Protein AF-A0A442BAT1-F1 (afdb_monomer_lite)

Sequence (190 aa):
MRRSAEAFDAGATEEAERLSSGIYIICHESRQQHSLLGQLGLKAEMTFTDSAARSVVPNEVYVGPPLLAMTKTEDGRIIFIAPLGKGRTRQVSFDDWYGAEVYLNIDGQSLSREKLVFYVRSQDGGAHVDSHRRDEGYHRFIKYGDHVTWSVDRTFAAGSVHQIDSGPVPWLTVRQIAWELDDSLRRIGL

Structure (mmCIF, N/CA/C/O backbone):
data_AF-A0A442BAT1-F1
#
_entry.id   AF-A0A442BAT1-F1
#
loop_
_atom_site.group_PDB
_atom_site.id
_atom_site.type_symbol
_atom_site.label_atom_id
_atom_site.label_alt_id
_atom_site.label_comp_id
_atom_site.label_asym_id
_atom_site.label_entity_id
_atom_site.label_seq_id
_atom_site.pdbx_PDB_ins_code
_atom_site.Cartn_x
_atom_site.Cartn_y
_atom_site.Cartn_z
_atom_site.occupancy
_atom_site.B_iso_or_equiv
_atom_site.auth_seq_id
_atom_site.auth_comp_id
_atom_site.auth_asym_id
_atom_site.auth_atom_id
_atom_site.pdbx_PDB_model_num
ATOM 1 N N . MET A 1 1 ? -11.951 -9.100 -0.817 1.00 90.38 1 MET A N 1
ATOM 2 C CA . MET A 1 1 ? -10.508 -8.868 -1.028 1.00 90.38 1 MET A CA 1
ATOM 3 C C . MET A 1 1 ? -9.817 -10.085 -1.632 1.00 90.38 1 MET A C 1
ATOM 5 O O . MET A 1 1 ? -9.374 -9.970 -2.759 1.00 90.38 1 MET A O 1
ATOM 9 N N . ARG A 1 2 ? -9.806 -11.254 -0.966 1.00 94.69 2 ARG A N 1
ATOM 10 C CA . ARG A 1 2 ? -9.109 -12.477 -1.436 1.00 94.69 2 ARG A CA 1
ATOM 11 C C . ARG A 1 2 ? -9.421 -12.882 -2.888 1.00 94.69 2 ARG A C 1
ATOM 13 O O . ARG A 1 2 ? -8.502 -13.012 -3.676 1.00 94.69 2 ARG A O 1
ATOM 20 N N . ARG A 1 3 ? -10.702 -12.934 -3.278 1.00 96.38 3 ARG A N 1
ATOM 21 C CA . ARG A 1 3 ? -11.100 -13.214 -4.676 1.00 96.38 3 ARG A CA 1
ATOM 22 C C . ARG A 1 3 ? -10.535 -12.217 -5.700 1.00 96.38 3 ARG A C 1
ATOM 24 O O . ARG A 1 3 ? -10.086 -12.624 -6.758 1.00 96.38 3 ARG A O 1
ATOM 31 N N . SER A 1 4 ? -10.537 -10.922 -5.381 1.00 96.50 4 SER A N 1
ATOM 32 C CA . SER A 1 4 ? -9.934 -9.895 -6.246 1.00 96.50 4 SER A CA 1
ATOM 33 C C . SER A 1 4 ? -8.413 -10.034 -6.310 1.00 96.50 4 SER A C 1
ATOM 35 O O . SER A 1 4 ? -7.826 -9.820 -7.360 1.00 96.50 4 SER A O 1
ATOM 37 N N . ALA A 1 5 ? -7.770 -10.433 -5.208 1.00 97.12 5 ALA A N 1
ATOM 38 C CA . ALA A 1 5 ? -6.337 -10.707 -5.183 1.00 97.12 5 ALA A CA 1
ATOM 39 C C . ALA A 1 5 ? -5.972 -11.909 -6.071 1.00 97.12 5 ALA A C 1
ATOM 41 O O . ALA A 1 5 ? -5.035 -11.814 -6.850 1.00 97.12 5 ALA A O 1
ATOM 42 N N . GLU A 1 6 ? -6.749 -12.993 -6.012 1.00 97.31 6 GLU A N 1
ATOM 43 C CA . GLU A 1 6 ? -6.580 -14.167 -6.881 1.00 97.31 6 GLU A CA 1
ATOM 44 C C . GLU A 1 6 ? -6.750 -13.814 -8.366 1.00 97.31 6 GLU A C 1
ATOM 46 O O . GLU A 1 6 ? -5.945 -14.229 -9.194 1.00 97.31 6 GLU A O 1
ATOM 51 N N . ALA A 1 7 ? -7.768 -13.018 -8.708 1.00 97.12 7 ALA A N 1
ATOM 52 C CA . ALA A 1 7 ? -7.990 -12.564 -10.080 1.00 97.12 7 ALA A CA 1
ATOM 53 C C . ALA A 1 7 ? -6.865 -11.636 -10.576 1.00 97.12 7 ALA A C 1
ATOM 55 O O . ALA A 1 7 ? -6.391 -11.800 -11.700 1.00 97.12 7 ALA A O 1
ATOM 56 N N . PHE A 1 8 ? -6.385 -10.724 -9.724 1.00 95.88 8 PHE A N 1
ATOM 57 C CA . PHE A 1 8 ? -5.224 -9.884 -10.022 1.00 95.88 8 PHE A CA 1
ATOM 58 C C . PHE A 1 8 ? -3.981 -10.733 -10.312 1.00 95.88 8 PHE A C 1
ATOM 60 O O . PHE A 1 8 ? -3.312 -10.527 -11.323 1.00 95.88 8 PHE A O 1
ATOM 67 N N . ASP A 1 9 ? -3.703 -11.724 -9.461 1.00 94.81 9 ASP A N 1
ATOM 68 C CA . ASP A 1 9 ? -2.560 -12.631 -9.618 1.00 94.81 9 ASP A CA 1
ATOM 69 C C . ASP A 1 9 ? -2.685 -13.507 -10.882 1.00 94.81 9 ASP A C 1
ATOM 71 O O . ASP A 1 9 ? -1.677 -13.940 -11.438 1.00 94.81 9 ASP A O 1
ATOM 75 N N . ALA A 1 10 ? -3.912 -13.729 -11.371 1.00 95.81 10 ALA A N 1
ATOM 76 C CA . ALA A 1 10 ? -4.206 -14.394 -12.641 1.00 95.81 10 ALA A CA 1
ATOM 77 C C . ALA A 1 10 ? -4.125 -13.466 -13.875 1.00 95.81 10 ALA A C 1
ATOM 79 O O . ALA A 1 10 ? -4.360 -13.922 -14.994 1.00 95.81 10 ALA A O 1
ATOM 80 N N . GLY A 1 11 ? -3.784 -12.185 -13.692 1.00 92.12 11 GLY A N 1
ATOM 81 C CA . GLY A 1 11 ? -3.568 -11.211 -14.766 1.00 92.12 11 GLY A CA 1
ATOM 82 C C . GLY A 1 11 ? -4.677 -10.171 -14.951 1.00 92.12 11 GLY A C 1
ATOM 83 O O . GLY A 1 11 ? -4.514 -9.279 -15.781 1.00 92.12 11 GLY A O 1
ATOM 84 N N . ALA A 1 12 ? -5.770 -10.230 -14.180 1.00 93.88 12 ALA A N 1
ATOM 85 C CA . ALA A 1 12 ? -6.834 -9.218 -14.200 1.00 93.88 12 ALA A CA 1
ATOM 86 C C . ALA A 1 12 ? -6.420 -7.984 -13.378 1.00 93.88 12 ALA A C 1
ATOM 88 O O . ALA A 1 12 ? -6.863 -7.773 -12.246 1.00 93.88 12 ALA A O 1
ATOM 89 N N . THR A 1 13 ? -5.481 -7.201 -13.912 1.00 89.62 13 THR A N 1
ATOM 90 C CA . THR A 1 13 ? -4.819 -6.110 -13.177 1.00 89.62 13 THR A CA 1
ATOM 91 C C . THR A 1 13 ? -5.758 -4.979 -12.733 1.00 89.62 13 THR A C 1
ATOM 93 O O . THR A 1 13 ? -5.499 -4.326 -11.721 1.00 89.62 13 THR A O 1
ATOM 96 N N . GLU A 1 14 ? -6.891 -4.807 -13.411 1.00 88.12 14 GLU A N 1
ATOM 97 C CA . GLU A 1 14 ? -7.972 -3.883 -13.055 1.00 88.12 14 GLU A CA 1
ATOM 98 C C . GLU A 1 14 ? -8.596 -4.184 -11.680 1.00 88.12 14 GLU A C 1
ATOM 100 O O . GLU A 1 14 ? -9.140 -3.299 -11.018 1.00 88.12 14 GLU A O 1
ATOM 105 N N . GLU A 1 15 ? -8.450 -5.411 -11.164 1.00 94.38 15 GLU A N 1
ATOM 106 C CA . GLU A 1 15 ? -8.914 -5.760 -9.817 1.00 94.38 15 GLU A CA 1
ATOM 107 C C . GLU A 1 15 ? -8.181 -4.975 -8.713 1.00 94.38 15 GLU A C 1
ATOM 109 O O . GLU A 1 15 ? -8.659 -4.935 -7.575 1.00 94.38 15 GLU A O 1
ATOM 114 N N . ALA A 1 16 ? -7.086 -4.269 -9.025 1.00 92.62 16 ALA A N 1
ATOM 115 C CA . ALA A 1 16 ? -6.475 -3.301 -8.116 1.00 92.62 16 ALA A CA 1
ATOM 116 C C . ALA A 1 16 ? -7.447 -2.194 -7.667 1.00 92.62 16 ALA A C 1
ATOM 118 O O . ALA A 1 16 ? -7.402 -1.765 -6.510 1.00 92.62 16 ALA A O 1
ATOM 119 N N . GLU A 1 17 ? -8.382 -1.765 -8.513 1.00 91.62 17 GLU A N 1
ATOM 120 C CA . GLU A 1 17 ? -9.400 -0.765 -8.156 1.00 91.62 17 GLU A CA 1
ATOM 121 C C . GLU A 1 17 ? -10.379 -1.312 -7.104 1.00 91.62 17 GLU A C 1
ATOM 123 O O . GLU A 1 17 ? -10.734 -0.650 -6.116 1.00 91.62 17 GLU A O 1
ATOM 128 N N . ARG A 1 18 ? -10.773 -2.580 -7.267 1.00 93.88 18 ARG A N 1
ATOM 129 C CA . ARG A 1 18 ? -11.645 -3.292 -6.323 1.00 93.88 18 ARG A CA 1
ATOM 130 C C . ARG A 1 18 ? -10.929 -3.612 -5.019 1.00 93.88 18 ARG A C 1
ATOM 132 O O . ARG A 1 18 ? -11.530 -3.482 -3.949 1.00 93.88 18 ARG A O 1
ATOM 139 N N . LEU A 1 19 ? -9.648 -3.975 -5.087 1.00 96.81 19 LEU A N 1
ATOM 140 C CA . LEU A 1 19 ? -8.789 -4.117 -3.913 1.00 96.81 19 LEU A CA 1
ATOM 141 C C . LEU A 1 19 ? -8.699 -2.795 -3.148 1.00 96.81 19 LEU A C 1
ATOM 143 O O . LEU A 1 19 ? -8.960 -2.785 -1.946 1.00 96.81 19 LEU A O 1
ATOM 147 N N . SER A 1 20 ? -8.443 -1.684 -3.843 1.00 95.50 20 SER A N 1
ATOM 148 C CA . SER A 1 20 ? -8.371 -0.342 -3.248 1.00 95.50 20 SER A CA 1
ATOM 149 C C . SER A 1 20 ? -9.674 0.046 -2.558 1.00 95.50 20 SER A C 1
ATOM 151 O O . SER A 1 20 ? -9.663 0.511 -1.421 1.00 95.50 20 SER A O 1
ATOM 153 N N . SER A 1 21 ? -10.817 -0.224 -3.190 1.00 94.38 21 SER A N 1
ATOM 154 C CA . SER A 1 21 ? -12.133 0.000 -2.579 1.00 94.38 21 SER A CA 1
ATOM 155 C C . SER A 1 21 ? -12.324 -0.806 -1.290 1.00 94.38 21 SER A C 1
ATOM 157 O O . SER A 1 21 ? -12.803 -0.272 -0.290 1.00 94.38 21 SER A O 1
ATOM 159 N N . GLY A 1 22 ? -11.915 -2.079 -1.288 1.00 96.12 22 GLY A N 1
ATOM 160 C CA . GLY A 1 22 ? -11.979 -2.936 -0.104 1.00 96.12 22 GLY A CA 1
ATOM 161 C C . GLY A 1 22 ? -11.065 -2.464 1.028 1.00 96.12 22 GLY A C 1
ATOM 162 O O . GLY A 1 22 ? -11.511 -2.385 2.170 1.00 96.12 22 GLY A O 1
ATOM 163 N N . ILE A 1 23 ? -9.813 -2.113 0.716 1.00 97.62 23 ILE A N 1
ATOM 164 C CA . ILE A 1 23 ? -8.858 -1.571 1.696 1.00 97.62 2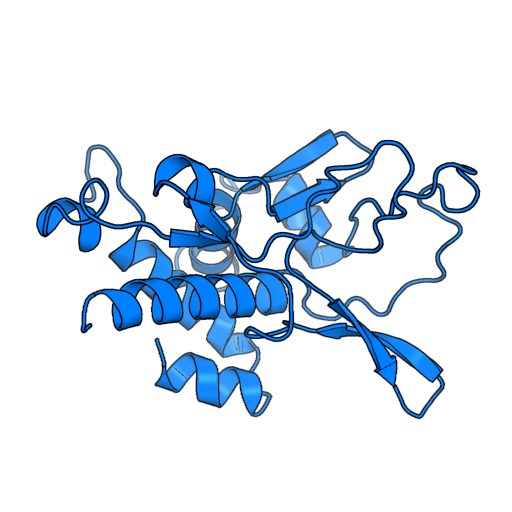3 ILE A CA 1
ATOM 165 C C . ILE A 1 23 ? -9.405 -0.271 2.290 1.00 97.62 23 ILE A C 1
ATOM 167 O O . ILE A 1 23 ? -9.417 -0.111 3.508 1.00 97.62 23 ILE A O 1
ATOM 171 N N . TYR A 1 24 ? -9.927 0.626 1.450 1.00 95.56 24 TYR A N 1
ATOM 172 C CA . TYR A 1 24 ? -10.484 1.900 1.893 1.00 95.56 24 TYR A CA 1
ATOM 173 C C . TYR A 1 24 ? -11.619 1.711 2.906 1.00 95.56 24 TYR A C 1
ATOM 175 O O . TYR A 1 24 ? -11.602 2.336 3.959 1.00 95.56 24 TYR A O 1
ATOM 183 N N . ILE A 1 25 ? -12.576 0.817 2.636 1.00 95.12 25 ILE A N 1
ATOM 184 C CA . ILE A 1 25 ? -13.685 0.528 3.565 1.00 95.12 25 ILE A CA 1
ATOM 185 C C . ILE A 1 25 ? -13.167 -0.011 4.907 1.00 95.12 25 ILE A C 1
ATOM 187 O O . ILE A 1 25 ? -13.697 0.318 5.970 1.00 95.12 25 ILE A O 1
ATOM 191 N N . ILE A 1 26 ? -12.132 -0.851 4.869 1.00 97.00 26 ILE A N 1
ATOM 192 C CA . ILE A 1 26 ? -11.594 -1.499 6.067 1.00 97.00 26 ILE A CA 1
ATOM 193 C C . ILE A 1 26 ? -10.776 -0.523 6.917 1.00 97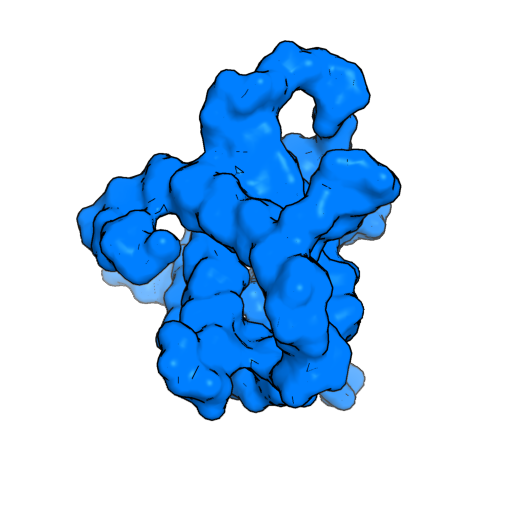.00 26 ILE A C 1
ATOM 195 O O . ILE A 1 26 ? -10.875 -0.569 8.143 1.00 97.00 26 ILE A O 1
ATOM 199 N N . CYS A 1 27 ? -9.998 0.359 6.286 1.00 96.94 27 CYS A N 1
ATOM 200 C CA . CYS A 1 27 ? -8.956 1.144 6.949 1.00 96.94 27 CYS A CA 1
ATOM 201 C C . CYS A 1 27 ? -9.267 2.642 7.045 1.00 96.94 27 CYS A C 1
ATOM 203 O O . CYS A 1 27 ? -8.975 3.260 8.073 1.00 96.94 27 CYS A O 1
ATOM 205 N N . HIS A 1 28 ? -9.837 3.244 5.998 1.00 94.69 28 HIS A N 1
ATOM 206 C CA . HIS A 1 28 ? -9.944 4.697 5.912 1.00 94.69 28 HIS A CA 1
ATOM 207 C C . HIS A 1 28 ? -11.041 5.248 6.813 1.00 94.69 28 HIS A C 1
ATOM 209 O O . HIS A 1 28 ? -12.180 4.781 6.820 1.00 94.69 28 HIS A O 1
ATOM 215 N N . GLU A 1 29 ? -10.685 6.294 7.545 1.00 90.44 29 GLU A N 1
ATOM 216 C CA . GLU A 1 29 ? -11.577 6.990 8.450 1.00 90.44 29 GLU A CA 1
ATOM 217 C C . GLU A 1 29 ? -11.430 8.498 8.277 1.00 90.44 29 GLU A C 1
ATOM 219 O O . GLU A 1 29 ? -10.342 9.024 8.064 1.00 90.44 29 GLU A O 1
ATOM 224 N N . SER A 1 30 ? -12.552 9.196 8.365 1.00 87.44 30 SER A N 1
ATOM 225 C CA . SER A 1 30 ? -12.641 10.649 8.345 1.00 87.44 30 SER A CA 1
ATOM 226 C C . SER A 1 30 ? -13.742 11.090 9.308 1.00 87.44 30 SER A C 1
ATOM 228 O O . SER A 1 30 ? -14.469 10.266 9.856 1.00 87.44 30 SER A O 1
ATOM 230 N N . ARG A 1 31 ? -13.943 12.403 9.477 1.00 82.50 31 ARG A N 1
ATOM 231 C CA . ARG A 1 31 ? -15.030 12.932 10.325 1.00 82.50 31 ARG A CA 1
ATOM 232 C C . ARG A 1 31 ? -16.430 12.415 9.962 1.00 82.50 31 ARG A C 1
ATOM 234 O O . ARG A 1 31 ? -17.315 12.489 10.802 1.00 82.50 31 ARG A O 1
ATOM 241 N N . GLN A 1 32 ? -16.644 11.972 8.723 1.00 84.06 32 GLN A N 1
ATOM 242 C CA . GLN A 1 32 ? -17.954 11.543 8.218 1.00 84.06 32 GLN A CA 1
ATOM 243 C C . GLN A 1 32 ? -17.992 10.067 7.804 1.00 84.06 32 GLN A C 1
ATOM 245 O O . GLN A 1 32 ? -19.059 9.559 7.468 1.00 84.06 32 GLN A O 1
ATOM 250 N N . GLN A 1 33 ? -16.849 9.381 7.779 1.00 84.25 33 GLN A N 1
ATOM 251 C CA . GLN A 1 33 ? -16.749 7.997 7.319 1.00 84.25 33 GLN A CA 1
ATOM 252 C C . GLN A 1 33 ? -15.951 7.201 8.334 1.00 84.25 33 GLN A C 1
ATOM 254 O O . GLN A 1 33 ? -14.792 7.514 8.576 1.00 84.25 33 GLN A O 1
ATOM 259 N N . HIS A 1 34 ? -16.558 6.166 8.900 1.00 89.31 34 HIS A N 1
ATOM 260 C CA . HIS A 1 34 ? -15.896 5.292 9.859 1.00 89.31 34 HIS A CA 1
ATOM 261 C C . HIS A 1 34 ? -15.456 4.004 9.176 1.00 89.31 34 HIS A C 1
ATOM 263 O O . HIS A 1 34 ? -16.275 3.311 8.571 1.00 89.31 34 HIS A O 1
ATOM 269 N N . SER A 1 35 ? -14.173 3.683 9.311 1.00 94.94 35 SER A N 1
ATOM 270 C CA . SER A 1 35 ? -13.596 2.426 8.830 1.00 94.94 35 SER A CA 1
ATOM 271 C C . SER A 1 35 ? -14.167 1.216 9.576 1.00 94.94 35 SER A C 1
ATOM 273 O O . SER A 1 35 ? -14.495 1.325 10.761 1.00 94.94 35 SER A O 1
ATOM 275 N N . LEU A 1 36 ? -14.206 0.042 8.937 1.00 95.94 36 LEU A N 1
ATOM 276 C CA . LEU A 1 36 ? -14.623 -1.193 9.614 1.00 95.94 36 LEU A CA 1
ATOM 277 C C . LEU A 1 36 ? -13.728 -1.514 10.822 1.00 95.94 36 LEU A C 1
ATOM 279 O O . LEU A 1 36 ? -14.236 -1.848 11.888 1.00 95.94 36 LEU A O 1
ATOM 283 N N . LEU A 1 37 ? -12.404 -1.367 10.686 1.00 96.12 37 LEU A N 1
ATOM 284 C CA . LEU A 1 37 ? -11.482 -1.606 11.802 1.00 96.12 37 LEU A CA 1
ATOM 285 C C . LEU A 1 37 ? -11.677 -0.610 12.946 1.00 96.12 37 LEU A C 1
ATOM 287 O O . LEU A 1 37 ? -11.537 -0.990 14.104 1.00 96.12 37 LEU A O 1
ATOM 291 N N . GLY A 1 38 ? -12.013 0.644 12.636 1.00 94.75 38 GLY A N 1
ATOM 292 C CA . GLY A 1 38 ? -12.340 1.657 13.640 1.00 94.75 38 GLY A CA 1
ATOM 293 C C . GLY A 1 38 ? -13.622 1.311 14.396 1.00 94.75 38 GLY A C 1
ATOM 294 O O . GLY A 1 38 ? -13.629 1.327 15.622 1.00 94.75 38 GLY A O 1
ATOM 295 N N . GLN A 1 39 ? -14.676 0.901 13.684 1.00 94.69 39 GLN A N 1
ATOM 296 C CA . GLN A 1 39 ? -15.943 0.482 14.301 1.00 94.69 39 GLN A CA 1
ATOM 297 C C . GLN A 1 39 ? -15.794 -0.757 15.192 1.00 94.69 39 GLN A C 1
ATOM 299 O O . GLN A 1 39 ? -16.473 -0.867 16.209 1.00 94.69 39 GLN A O 1
ATOM 304 N N . LEU A 1 40 ? -14.898 -1.677 14.827 1.00 95.31 40 LEU A N 1
ATOM 305 C CA . LEU A 1 40 ? -14.583 -2.866 15.622 1.00 95.31 40 LEU A CA 1
ATOM 306 C C . LEU A 1 40 ? -13.561 -2.597 16.742 1.00 95.31 40 LEU A C 1
ATOM 308 O O . LEU A 1 40 ? -13.238 -3.515 17.490 1.00 95.31 40 LEU A O 1
ATOM 312 N N . GLY A 1 41 ? -13.019 -1.378 16.846 1.00 95.25 41 GLY A N 1
ATOM 313 C CA . GLY A 1 41 ? -11.968 -1.040 17.810 1.00 95.25 41 GLY A CA 1
ATOM 314 C C . GLY A 1 41 ? -10.623 -1.730 17.549 1.00 95.25 41 GLY A C 1
ATOM 315 O O . GLY A 1 41 ? -9.752 -1.717 18.407 1.00 95.25 41 GLY A O 1
ATOM 316 N N . LEU A 1 42 ? -10.421 -2.326 16.371 1.00 96.12 42 LEU A N 1
ATOM 317 C CA . LEU A 1 42 ? -9.270 -3.190 16.094 1.00 96.12 42 LEU A CA 1
ATOM 318 C C . LEU A 1 42 ? -7.994 -2.427 15.735 1.00 96.12 42 LEU A C 1
ATOM 320 O O . LEU A 1 42 ? -6.909 -2.971 15.899 1.00 96.12 42 LEU A O 1
ATOM 324 N N . LYS A 1 43 ? -8.084 -1.171 15.275 1.00 94.00 43 LYS A N 1
ATOM 325 C CA . LYS A 1 43 ? -6.903 -0.390 14.845 1.00 94.00 43 LYS A CA 1
ATOM 326 C C . LYS A 1 43 ? -5.822 -0.269 15.926 1.00 94.00 43 LYS A C 1
ATOM 328 O O . LYS A 1 43 ? -4.643 -0.282 15.590 1.00 94.00 43 LYS A O 1
ATOM 333 N N . ALA A 1 44 ? -6.231 -0.130 17.188 1.00 93.19 44 ALA A N 1
ATOM 334 C CA . ALA A 1 44 ? -5.324 0.004 18.329 1.00 93.19 44 ALA A CA 1
ATOM 335 C C . ALA A 1 44 ? -4.967 -1.344 18.983 1.00 93.19 44 ALA A C 1
ATOM 337 O O . ALA A 1 44 ? -3.955 -1.438 19.669 1.00 93.19 44 ALA A O 1
ATOM 338 N N . GLU A 1 45 ? -5.780 -2.379 18.763 1.00 95.12 45 GLU A N 1
ATOM 339 C CA . GLU A 1 45 ? -5.666 -3.683 19.434 1.00 95.12 45 GLU A CA 1
ATOM 340 C C . GLU A 1 45 ? -4.835 -4.701 18.641 1.00 95.12 45 GLU A C 1
ATOM 342 O O . GLU A 1 45 ? -4.442 -5.741 19.168 1.00 95.12 45 GLU A O 1
ATOM 347 N N . MET A 1 46 ? -4.558 -4.425 17.364 1.00 96.62 46 MET A N 1
ATOM 348 C CA . MET A 1 46 ? -3.765 -5.303 16.510 1.00 96.62 46 MET A CA 1
ATOM 349 C C . MET A 1 46 ? -2.551 -4.596 15.916 1.00 96.62 46 MET A C 1
ATOM 351 O O . MET A 1 46 ? -2.457 -3.371 15.866 1.00 96.62 46 MET A O 1
ATOM 355 N N . THR A 1 47 ? -1.626 -5.405 15.413 1.00 98.19 47 THR A N 1
ATOM 356 C CA . THR A 1 47 ? -0.491 -4.923 14.627 1.00 98.19 47 THR A CA 1
ATOM 357 C C . THR A 1 47 ? -0.682 -5.261 13.158 1.00 98.19 47 THR A C 1
ATOM 359 O O . THR A 1 47 ? -1.428 -6.177 12.805 1.00 98.19 47 THR A O 1
ATOM 362 N N . PHE A 1 48 ? -0.008 -4.497 12.306 1.00 98.44 48 PHE A N 1
ATOM 363 C CA . PHE A 1 48 ? -0.104 -4.607 10.860 1.00 98.44 48 PHE A CA 1
ATOM 364 C C . PHE A 1 48 ? 1.223 -5.074 10.279 1.00 98.44 48 PHE A C 1
ATOM 366 O O . PHE A 1 48 ? 2.301 -4.623 10.681 1.00 98.44 48 PHE A O 1
ATOM 373 N N . THR A 1 49 ? 1.135 -5.989 9.322 1.00 98.06 49 THR A N 1
ATOM 374 C CA . THR A 1 49 ? 2.270 -6.488 8.560 1.00 98.06 49 THR A CA 1
ATOM 375 C C . THR A 1 49 ? 2.773 -5.403 7.622 1.00 98.06 49 THR A C 1
ATOM 377 O O . THR A 1 49 ? 2.101 -5.010 6.678 1.00 98.06 49 THR A O 1
ATOM 380 N N . ASP A 1 50 ? 3.994 -4.940 7.866 1.00 97.00 50 ASP A N 1
ATOM 381 C CA . ASP A 1 50 ? 4.706 -4.011 6.999 1.00 97.00 50 ASP A CA 1
ATOM 382 C C . ASP A 1 50 ? 5.860 -4.751 6.319 1.00 97.00 50 ASP A C 1
ATOM 384 O O . ASP A 1 50 ? 6.793 -5.233 6.971 1.00 97.00 50 ASP A O 1
ATOM 388 N N . SER A 1 51 ? 5.764 -4.857 4.998 1.00 94.69 51 SER A N 1
ATOM 389 C CA . SER A 1 51 ? 6.746 -5.476 4.107 1.00 94.69 51 SER A CA 1
ATOM 390 C C . SER A 1 51 ? 7.630 -4.451 3.395 1.00 94.69 51 SER A C 1
ATOM 392 O O . SER A 1 51 ? 8.454 -4.834 2.568 1.00 94.69 51 SER A O 1
ATOM 394 N N . ALA A 1 52 ? 7.490 -3.158 3.725 1.00 90.31 52 ALA A N 1
ATOM 395 C CA . ALA A 1 52 ? 8.308 -2.105 3.144 1.00 90.31 52 ALA A CA 1
ATOM 396 C C . ALA A 1 52 ? 9.790 -2.337 3.437 1.00 90.31 52 ALA A C 1
ATOM 398 O O . ALA A 1 52 ? 10.241 -2.240 4.588 1.00 90.31 52 ALA A O 1
ATOM 399 N N . ALA A 1 53 ? 10.557 -2.566 2.377 1.00 79.75 53 ALA A N 1
ATOM 400 C CA . ALA A 1 53 ? 12.000 -2.584 2.430 1.00 79.75 53 ALA A CA 1
ATOM 401 C C . ALA A 1 53 ? 12.486 -1.143 2.653 1.00 79.75 53 ALA A C 1
ATOM 403 O O . ALA A 1 53 ? 12.598 -0.334 1.738 1.00 79.75 53 ALA A O 1
ATOM 404 N N . ARG A 1 54 ? 12.709 -0.798 3.924 1.00 70.38 54 ARG A N 1
ATOM 405 C CA . ARG A 1 54 ? 13.335 0.462 4.341 1.00 70.38 54 ARG A CA 1
ATOM 406 C C . ARG A 1 54 ? 14.760 0.142 4.759 1.00 70.38 54 ARG A C 1
ATOM 408 O O . ARG A 1 54 ? 14.949 -0.733 5.605 1.00 70.38 54 ARG A O 1
ATOM 415 N N . SER A 1 55 ? 15.734 0.839 4.181 1.00 55.12 55 SER A N 1
ATOM 416 C CA . SER A 1 55 ? 17.121 0.715 4.623 1.00 55.12 55 SER A CA 1
ATOM 417 C C . SER A 1 55 ? 17.218 1.097 6.102 1.00 55.12 55 SER A C 1
ATOM 419 O O . SER A 1 55 ? 16.762 2.163 6.518 1.00 55.12 55 SER A O 1
ATOM 421 N N . VAL A 1 56 ? 17.784 0.191 6.896 1.00 49.62 56 VAL A N 1
ATOM 422 C CA . VAL A 1 56 ? 18.147 0.435 8.303 1.00 49.62 56 VAL A CA 1
ATOM 423 C C . VAL A 1 56 ? 19.648 0.708 8.430 1.00 49.62 56 VAL A C 1
ATOM 425 O O . VAL A 1 56 ? 20.134 1.045 9.507 1.00 49.62 56 VAL A O 1
ATOM 428 N N . VAL A 1 57 ? 20.388 0.544 7.329 1.00 48.72 57 VAL A N 1
ATOM 429 C CA . VAL A 1 57 ? 21.845 0.586 7.284 1.00 48.72 57 VAL A CA 1
ATOM 430 C C . VAL A 1 57 ? 22.266 1.722 6.356 1.00 48.72 57 VAL A C 1
ATOM 432 O O . VAL A 1 57 ? 21.948 1.690 5.163 1.00 48.72 57 VAL A O 1
ATOM 435 N N . PRO A 1 58 ? 23.017 2.719 6.856 1.00 46.72 58 PRO A N 1
ATOM 436 C CA . PRO A 1 58 ? 23.664 3.684 5.983 1.00 46.72 58 PRO A CA 1
ATOM 437 C C . PRO A 1 58 ? 24.433 2.929 4.888 1.00 46.72 58 PRO A C 1
ATOM 439 O O . PRO A 1 58 ? 25.278 2.095 5.207 1.00 46.72 58 PRO A O 1
ATOM 442 N N . ASN A 1 59 ? 24.142 3.227 3.619 1.00 49.06 59 ASN A N 1
ATOM 443 C CA . ASN A 1 59 ? 24.783 2.682 2.409 1.00 49.06 59 ASN A CA 1
ATOM 444 C C . ASN A 1 59 ? 24.173 1.432 1.737 1.00 49.06 59 ASN A C 1
ATOM 446 O O . ASN A 1 59 ? 24.791 0.898 0.816 1.00 49.06 59 ASN A O 1
ATOM 450 N N . GLU A 1 60 ? 22.969 0.984 2.105 1.00 50.84 60 GLU A N 1
ATOM 451 C CA . GLU A 1 60 ? 22.234 0.001 1.284 1.00 50.84 60 GLU A CA 1
ATOM 452 C C . GLU A 1 60 ? 21.609 0.644 0.029 1.00 50.84 60 GLU A C 1
ATOM 454 O O . GLU A 1 60 ? 21.018 1.723 0.090 1.00 50.84 60 GLU A O 1
ATOM 459 N N . VAL A 1 61 ? 21.744 -0.038 -1.114 1.00 49.34 61 VAL A N 1
ATOM 460 C CA . VAL A 1 61 ? 21.157 0.343 -2.410 1.00 49.34 61 VAL A CA 1
ATOM 461 C C . VAL A 1 61 ? 19.669 -0.006 -2.400 1.00 49.34 61 VAL A C 1
ATOM 463 O O . VAL A 1 61 ? 19.316 -1.161 -2.160 1.00 49.34 61 VAL A O 1
ATOM 466 N N . TYR A 1 62 ? 18.803 0.971 -2.681 1.00 54.09 62 TYR A N 1
ATOM 467 C CA . TYR A 1 62 ? 17.364 0.746 -2.806 1.00 54.09 62 TYR A CA 1
ATOM 468 C C . TYR A 1 62 ? 16.937 0.892 -4.259 1.00 54.09 62 TYR A C 1
ATOM 470 O O . TYR A 1 62 ? 17.118 1.951 -4.855 1.00 54.09 62 TYR A O 1
ATOM 478 N N . VAL A 1 63 ? 16.370 -0.164 -4.835 1.00 58.59 63 VAL A N 1
ATOM 479 C CA . VAL A 1 63 ? 15.966 -0.174 -6.241 1.00 58.59 63 VAL A CA 1
ATOM 480 C C . VAL A 1 63 ? 14.457 -0.387 -6.296 1.00 58.59 63 VAL A C 1
ATOM 482 O O . VAL A 1 63 ? 13.990 -1.495 -6.053 1.00 58.59 63 VAL A O 1
ATOM 485 N N . GLY A 1 64 ? 13.689 0.678 -6.546 1.00 69.81 64 GLY A N 1
ATOM 486 C CA . GLY A 1 64 ? 12.230 0.599 -6.691 1.00 69.81 64 GLY A CA 1
ATOM 487 C C . GLY A 1 64 ? 11.408 1.345 -5.636 1.00 69.81 64 GLY A C 1
ATOM 488 O O . GLY A 1 64 ? 11.961 2.045 -4.796 1.00 69.81 64 GLY A O 1
ATOM 489 N N . PRO A 1 65 ? 10.071 1.209 -5.654 1.00 81.75 65 PRO A N 1
ATOM 490 C CA . PRO A 1 65 ? 9.200 1.554 -4.530 1.00 81.75 65 PRO A CA 1
ATOM 491 C C . PRO A 1 65 ? 9.395 0.594 -3.337 1.00 81.75 65 PRO A C 1
ATOM 493 O O . PRO A 1 65 ? 9.632 -0.593 -3.559 1.00 81.75 65 PRO A O 1
ATOM 496 N N . PRO A 1 66 ? 9.258 1.043 -2.072 1.00 86.69 66 PRO A N 1
ATOM 497 C CA . PRO A 1 66 ? 9.454 0.256 -0.834 1.00 86.69 66 PRO A CA 1
ATOM 498 C C . PRO A 1 66 ? 8.722 -1.096 -0.773 1.00 86.69 66 PRO A C 1
ATOM 500 O O . PRO A 1 66 ? 9.152 -1.984 -0.044 1.00 86.69 66 PRO A O 1
ATOM 503 N N . LEU A 1 67 ? 7.604 -1.250 -1.488 1.00 91.62 67 LEU A N 1
ATOM 504 C CA . LEU A 1 67 ? 6.746 -2.441 -1.424 1.00 91.62 67 LEU A CA 1
ATOM 505 C C . LEU A 1 67 ? 6.958 -3.454 -2.545 1.00 91.62 67 LEU A C 1
ATOM 507 O O . LEU A 1 67 ? 6.352 -4.524 -2.512 1.00 91.62 67 LEU A O 1
ATOM 511 N N . LEU A 1 68 ? 7.776 -3.137 -3.542 1.00 89.31 68 LEU A N 1
ATOM 512 C CA . LEU A 1 68 ? 7.928 -3.981 -4.718 1.00 89.31 68 LEU A CA 1
ATOM 513 C C . LEU A 1 68 ? 9.319 -4.588 -4.773 1.00 89.31 68 LEU A C 1
ATOM 515 O O . LEU A 1 68 ? 10.300 -3.993 -4.337 1.00 89.31 68 LEU A O 1
ATOM 519 N N . ALA A 1 69 ? 9.388 -5.782 -5.345 1.00 85.88 69 ALA A N 1
ATOM 520 C CA . ALA A 1 69 ? 10.643 -6.412 -5.708 1.00 85.88 69 ALA A CA 1
ATOM 521 C C . ALA A 1 69 ? 10.873 -6.265 -7.212 1.00 85.88 69 ALA A C 1
ATOM 523 O O . ALA A 1 69 ? 9.929 -6.126 -7.991 1.00 85.88 69 ALA A O 1
ATOM 524 N N . MET A 1 70 ? 12.134 -6.338 -7.620 1.00 81.19 70 MET A N 1
ATOM 525 C CA . MET A 1 70 ? 12.516 -6.386 -9.025 1.00 81.19 70 MET A CA 1
ATOM 526 C C . MET A 1 70 ? 12.891 -7.804 -9.412 1.00 81.19 70 MET A C 1
ATOM 528 O O . MET A 1 70 ? 13.549 -8.516 -8.654 1.00 81.19 70 MET A O 1
ATOM 532 N N . THR A 1 71 ? 12.494 -8.203 -10.611 1.00 81.56 71 THR A N 1
ATOM 533 C CA . THR A 1 71 ? 12.894 -9.478 -11.199 1.00 81.56 71 THR A CA 1
ATOM 534 C C . THR A 1 71 ? 13.267 -9.291 -12.661 1.00 81.56 71 THR A C 1
ATOM 536 O O . THR A 1 71 ? 12.872 -8.315 -13.301 1.00 81.56 71 THR A O 1
ATOM 539 N N . LYS A 1 72 ? 14.053 -10.230 -13.186 1.00 80.81 72 LYS A N 1
ATOM 540 C CA . LYS A 1 72 ? 14.446 -10.275 -14.590 1.00 80.81 72 LYS A CA 1
ATOM 541 C C . LYS A 1 72 ? 13.571 -11.298 -15.312 1.00 80.81 72 LYS A C 1
ATOM 543 O O . LYS A 1 72 ? 13.480 -12.446 -14.887 1.00 80.81 72 LYS A O 1
ATOM 548 N N . THR A 1 73 ? 12.923 -10.864 -16.381 1.00 81.19 73 THR A N 1
ATOM 549 C CA . THR A 1 73 ? 12.150 -11.720 -17.290 1.00 81.19 73 THR A CA 1
ATOM 550 C C . THR A 1 73 ? 13.076 -12.533 -18.202 1.00 81.19 73 THR A C 1
ATOM 552 O O . THR A 1 73 ? 14.274 -12.254 -18.293 1.00 81.19 73 THR A O 1
ATOM 555 N N . GLU A 1 74 ? 12.533 -13.545 -18.885 1.00 84.00 74 GLU A N 1
ATOM 556 C CA . GLU A 1 74 ? 13.308 -14.423 -19.779 1.00 84.00 74 GLU A CA 1
ATOM 557 C C . GLU A 1 74 ? 13.985 -13.666 -20.932 1.00 84.00 74 GLU A C 1
ATOM 559 O O . GLU A 1 74 ? 15.119 -13.980 -21.288 1.00 84.00 74 GLU A O 1
ATOM 564 N N . ASP A 1 75 ? 13.337 -12.626 -21.467 1.00 83.06 75 ASP A N 1
ATOM 565 C CA . ASP A 1 75 ? 13.897 -11.762 -22.520 1.00 83.06 75 ASP A CA 1
ATOM 566 C C . ASP A 1 75 ? 14.933 -10.748 -21.996 1.00 83.06 75 ASP A C 1
ATOM 568 O O . ASP A 1 75 ? 15.531 -9.983 -22.754 1.00 83.06 75 ASP A O 1
ATOM 572 N N . GLY A 1 76 ? 15.182 -10.770 -20.688 1.00 76.12 76 GLY A N 1
ATOM 573 C CA . GLY A 1 76 ? 16.181 -9.967 -20.018 1.00 76.12 76 GLY A CA 1
ATOM 574 C C . GLY A 1 76 ? 15.706 -8.603 -19.532 1.00 76.12 76 GLY A C 1
ATOM 575 O O . GLY A 1 76 ? 16.516 -7.906 -18.910 1.00 76.12 76 GLY A O 1
ATOM 576 N N . ARG A 1 77 ? 14.432 -8.235 -19.733 1.00 76.25 77 ARG A N 1
ATOM 577 C CA . ARG A 1 77 ? 13.855 -7.013 -19.154 1.00 76.25 77 ARG A CA 1
ATOM 578 C C . ARG A 1 77 ? 13.738 -7.122 -17.640 1.00 76.25 77 ARG A C 1
ATOM 580 O O . ARG A 1 77 ? 13.417 -8.182 -17.100 1.00 76.25 77 ARG A O 1
ATOM 587 N N . ILE A 1 78 ? 13.955 -6.003 -16.964 1.00 76.00 78 ILE A N 1
ATOM 588 C CA . ILE A 1 78 ? 13.707 -5.860 -15.532 1.00 76.00 78 ILE A CA 1
ATOM 589 C C . ILE A 1 78 ? 12.269 -5.376 -15.348 1.00 76.00 78 ILE A C 1
ATOM 591 O O . ILE A 1 78 ? 11.863 -4.434 -16.022 1.00 76.00 78 ILE A O 1
ATOM 595 N N . ILE A 1 79 ? 11.522 -6.009 -14.445 1.00 79.75 79 ILE A N 1
ATOM 596 C CA . ILE A 1 79 ? 10.140 -5.644 -14.105 1.00 79.75 79 ILE A CA 1
ATOM 597 C C . ILE A 1 79 ? 9.946 -5.594 -12.589 1.00 79.75 79 ILE A C 1
ATOM 599 O O . ILE A 1 79 ? 10.700 -6.220 -11.836 1.00 79.75 79 ILE A O 1
ATOM 603 N N . PHE A 1 80 ? 8.898 -4.899 -12.149 1.00 85.94 80 PHE A N 1
ATOM 604 C CA . PHE A 1 80 ? 8.438 -4.935 -10.762 1.00 85.94 80 PHE A CA 1
ATOM 605 C C . PHE A 1 80 ? 7.424 -6.053 -10.521 1.00 85.94 80 PHE A C 1
ATOM 607 O O . PHE A 1 80 ? 6.599 -6.359 -11.380 1.00 85.94 80 PHE A O 1
ATOM 614 N N . ILE A 1 81 ? 7.456 -6.622 -9.316 1.00 88.88 81 ILE A N 1
ATOM 615 C CA . ILE A 1 81 ? 6.474 -7.589 -8.819 1.00 88.88 81 ILE A CA 1
ATOM 616 C C . ILE A 1 81 ? 6.085 -7.272 -7.372 1.00 88.88 81 ILE A C 1
ATOM 618 O O . ILE A 1 81 ? 6.895 -6.765 -6.592 1.00 88.88 81 ILE A O 1
ATOM 622 N N . ALA A 1 82 ? 4.857 -7.628 -6.992 1.00 92.81 82 ALA A N 1
ATOM 623 C CA . ALA A 1 82 ? 4.468 -7.704 -5.588 1.00 92.81 82 ALA A CA 1
ATOM 624 C C . ALA A 1 82 ? 5.086 -8.979 -4.968 1.00 92.81 82 ALA A C 1
ATOM 626 O O . ALA A 1 82 ? 4.847 -10.073 -5.485 1.00 92.81 82 ALA A O 1
ATOM 627 N N . PRO A 1 83 ? 5.893 -8.889 -3.895 1.00 92.50 83 PRO A N 1
ATOM 628 C CA . PRO A 1 83 ? 6.567 -10.056 -3.324 1.00 92.50 83 PRO A CA 1
ATOM 629 C C . PRO A 1 83 ? 5.642 -10.993 -2.528 1.00 92.50 83 PRO A C 1
ATOM 631 O O . PRO A 1 83 ? 6.010 -12.146 -2.310 1.00 92.50 83 PRO A O 1
ATOM 634 N N . LEU A 1 84 ? 4.455 -10.542 -2.096 1.00 94.62 84 LEU A N 1
ATOM 635 C CA . LEU A 1 84 ? 3.414 -11.366 -1.451 1.00 94.62 84 LEU A CA 1
ATOM 636 C C . LEU A 1 84 ? 3.942 -12.265 -0.312 1.00 94.62 84 LEU A C 1
ATOM 638 O O . LEU A 1 84 ? 3.753 -13.481 -0.310 1.00 94.62 84 LEU A O 1
ATOM 642 N N . GLY A 1 85 ? 4.666 -11.676 0.640 1.00 89.88 85 GLY A N 1
ATOM 643 C CA . GLY A 1 85 ? 5.250 -12.391 1.784 1.00 89.88 85 GLY A CA 1
ATOM 644 C C . GLY A 1 85 ? 6.607 -13.036 1.528 1.00 89.88 85 GLY A C 1
ATOM 645 O O . GLY A 1 85 ? 7.247 -13.506 2.467 1.00 89.88 85 GLY A O 1
ATOM 646 N N . LYS A 1 86 ? 7.105 -13.005 0.289 1.00 87.19 86 LYS A N 1
ATOM 647 C CA . LYS A 1 86 ? 8.480 -13.396 -0.045 1.00 87.19 86 LYS A CA 1
ATOM 648 C C . LYS A 1 86 ? 9.424 -12.230 0.250 1.00 87.19 86 LYS A C 1
ATOM 650 O O . LYS A 1 86 ? 9.868 -11.525 -0.648 1.00 87.19 86 LYS A O 1
ATOM 655 N N . GLY A 1 87 ? 9.689 -11.986 1.527 1.00 83.69 87 GLY A N 1
ATOM 656 C CA . GLY A 1 87 ? 10.548 -10.890 1.960 1.00 83.69 87 GLY A CA 1
ATOM 657 C C . GLY A 1 87 ? 10.580 -10.738 3.472 1.00 83.69 87 GLY A C 1
ATOM 658 O O . GLY A 1 87 ? 9.961 -11.503 4.210 1.00 83.69 87 GLY A O 1
ATOM 659 N N . ARG A 1 88 ? 11.318 -9.734 3.944 1.00 86.00 88 ARG A N 1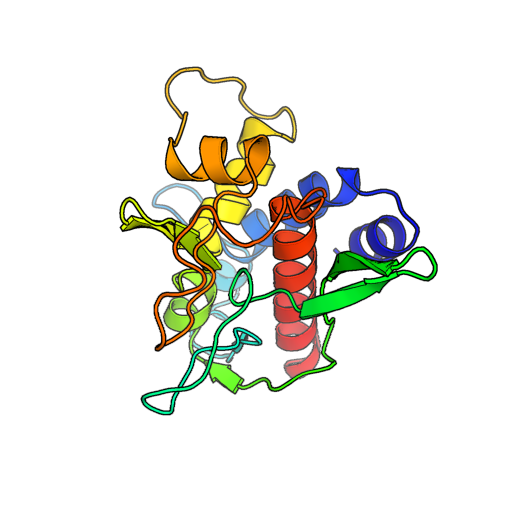
ATOM 660 C CA . ARG A 1 88 ? 11.287 -9.351 5.355 1.00 86.00 88 ARG A CA 1
ATOM 661 C C . ARG A 1 88 ? 9.983 -8.622 5.655 1.00 86.00 88 ARG A C 1
ATOM 663 O O . ARG A 1 88 ? 9.585 -7.728 4.919 1.00 86.00 88 ARG A O 1
ATOM 670 N N . THR A 1 89 ? 9.370 -8.972 6.776 1.00 93.56 89 THR A N 1
ATOM 671 C CA . THR A 1 89 ? 8.192 -8.287 7.308 1.00 93.56 89 THR A CA 1
ATOM 672 C C . THR A 1 89 ? 8.433 -7.898 8.753 1.00 93.56 89 THR A C 1
ATOM 674 O O . THR A 1 89 ? 9.077 -8.643 9.495 1.00 93.56 89 THR A O 1
ATOM 677 N N . ARG A 1 90 ? 7.854 -6.782 9.179 1.00 94.62 90 ARG A N 1
ATOM 678 C CA . ARG A 1 90 ? 7.748 -6.398 10.591 1.00 94.62 90 ARG A CA 1
ATOM 679 C C . ARG A 1 90 ? 6.287 -6.185 10.967 1.00 94.62 90 ARG A C 1
ATOM 681 O O . ARG A 1 90 ? 5.418 -6.140 10.102 1.00 94.62 90 ARG A O 1
ATOM 688 N N . GLN A 1 91 ? 6.020 -6.106 12.261 1.00 96.81 91 GLN A N 1
ATOM 689 C CA . GLN A 1 91 ? 4.708 -5.759 12.797 1.00 96.81 91 GLN A CA 1
ATOM 690 C C . GLN A 1 91 ? 4.788 -4.334 13.334 1.00 96.81 91 GLN A C 1
ATOM 692 O O . GLN A 1 91 ? 5.716 -4.022 14.080 1.00 96.81 91 GLN A O 1
ATOM 697 N N . VAL A 1 92 ? 3.869 -3.472 12.914 1.00 97.62 92 VAL A N 1
ATOM 698 C CA . VAL A 1 92 ? 3.845 -2.051 13.293 1.00 97.62 92 VAL A CA 1
ATOM 699 C C . VAL A 1 92 ? 2.430 -1.624 13.694 1.00 97.62 92 VAL A C 1
ATOM 701 O O . VAL A 1 92 ? 1.479 -2.391 13.525 1.00 97.62 92 VAL A O 1
ATOM 704 N N . SER A 1 93 ? 2.289 -0.421 14.252 1.00 98.00 93 SER A N 1
ATOM 705 C CA . SER A 1 93 ? 0.976 0.159 14.555 1.00 98.00 93 SER A CA 1
ATOM 706 C C . SER A 1 93 ? 0.179 0.452 13.274 1.00 98.00 93 SER A C 1
ATOM 708 O O . SER A 1 93 ? 0.750 0.524 12.183 1.00 98.00 93 SER A O 1
ATOM 710 N N . PHE A 1 94 ? -1.141 0.641 13.389 1.00 97.88 94 PHE A N 1
ATOM 711 C CA . PHE A 1 94 ? -1.968 1.032 12.240 1.00 97.88 94 PHE A CA 1
ATOM 712 C C . PHE A 1 94 ? -1.462 2.322 11.583 1.00 97.88 94 PHE A C 1
ATOM 714 O O . PHE A 1 94 ? -1.345 2.371 10.359 1.00 97.88 94 PHE A O 1
ATOM 721 N N . ASP A 1 95 ? -1.120 3.330 12.384 1.00 96.88 95 ASP A N 1
ATOM 722 C CA . ASP A 1 95 ? -0.678 4.634 11.886 1.00 96.88 95 ASP A CA 1
ATOM 723 C C . ASP A 1 95 ? 0.677 4.529 11.168 1.00 96.88 95 ASP A C 1
ATOM 725 O O . ASP A 1 95 ? 0.833 5.053 10.063 1.00 96.88 95 ASP A O 1
ATOM 729 N N . ASP A 1 96 ? 1.622 3.762 11.725 1.00 96.81 96 ASP A N 1
ATOM 730 C CA . ASP A 1 96 ? 2.929 3.510 11.098 1.00 96.81 96 ASP A CA 1
ATOM 731 C C . ASP A 1 96 ? 2.824 2.688 9.806 1.00 96.81 96 ASP A C 1
ATOM 733 O O . ASP A 1 96 ? 3.686 2.783 8.926 1.00 96.81 96 ASP A O 1
ATOM 737 N N . TRP A 1 97 ? 1.802 1.839 9.686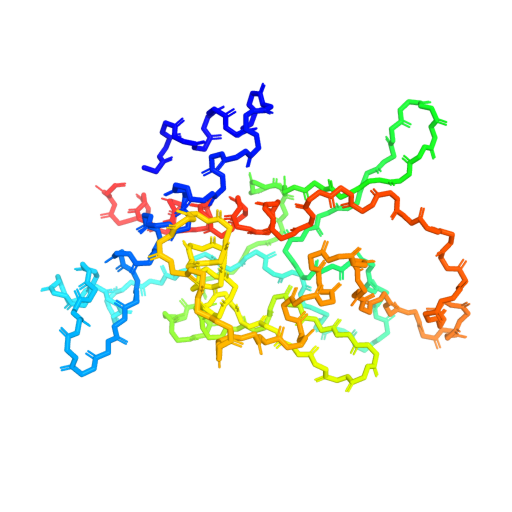 1.00 97.56 97 TRP A N 1
ATOM 738 C CA . TRP A 1 97 ? 1.554 1.054 8.480 1.00 97.56 97 TRP A CA 1
ATOM 739 C C . TRP A 1 97 ? 0.829 1.882 7.415 1.00 97.56 97 TRP A C 1
ATOM 741 O O . TRP A 1 97 ? 1.357 2.073 6.316 1.00 97.56 97 TRP A O 1
ATOM 751 N N . TYR A 1 98 ? -0.363 2.391 7.730 1.00 97.38 98 TYR A N 1
ATOM 752 C CA . TYR A 1 98 ? -1.264 3.034 6.773 1.00 97.38 98 TYR A CA 1
ATOM 753 C C . TYR A 1 98 ? -0.778 4.430 6.356 1.00 97.38 98 TYR A C 1
ATOM 755 O O . TYR A 1 98 ? -0.921 4.820 5.193 1.00 97.38 98 TYR A O 1
ATOM 763 N N . GLY A 1 99 ? -0.141 5.154 7.282 1.00 95.75 99 GLY A N 1
ATOM 764 C CA . GLY A 1 99 ? 0.451 6.468 7.040 1.00 95.75 99 GLY A CA 1
ATOM 765 C C . GLY A 1 99 ? 1.837 6.425 6.394 1.00 95.75 99 GLY A C 1
ATOM 766 O O . GLY A 1 99 ? 2.309 7.449 5.910 1.00 95.75 99 GLY A O 1
ATOM 767 N N . ALA A 1 100 ? 2.498 5.267 6.343 1.00 9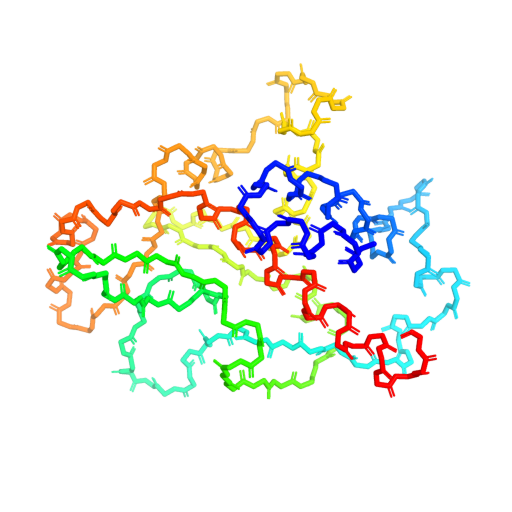3.25 100 ALA A N 1
ATOM 768 C CA . ALA A 1 100 ? 3.843 5.193 5.789 1.00 93.25 100 ALA A CA 1
ATOM 769 C C . ALA A 1 100 ? 3.896 5.414 4.276 1.00 93.25 100 ALA A C 1
ATOM 771 O O . ALA A 1 100 ? 3.100 4.854 3.517 1.00 93.25 100 ALA A O 1
ATOM 772 N N . GLU A 1 101 ? 4.923 6.154 3.859 1.00 90.19 101 GLU A N 1
ATOM 773 C CA . GLU A 1 101 ? 5.263 6.412 2.464 1.00 90.19 101 GLU A CA 1
ATOM 774 C C . GLU A 1 101 ? 5.637 5.118 1.731 1.00 90.19 101 GLU A C 1
ATOM 776 O O . GLU A 1 101 ? 6.486 4.337 2.177 1.00 90.19 101 GLU A O 1
ATOM 781 N N . VAL A 1 102 ? 4.985 4.905 0.589 1.00 89.44 102 VAL A N 1
ATOM 782 C CA . VAL A 1 102 ? 5.182 3.766 -0.314 1.00 89.44 102 VAL A CA 1
ATOM 783 C C . VAL A 1 102 ? 5.671 4.166 -1.704 1.00 89.44 102 VAL A C 1
ATOM 785 O O . VAL A 1 102 ? 5.909 3.311 -2.554 1.00 89.44 102 VAL A O 1
ATOM 788 N N . TYR A 1 103 ? 5.845 5.464 -1.921 1.00 84.75 103 TYR A N 1
ATOM 789 C CA . TYR A 1 103 ? 6.393 6.062 -3.127 1.00 84.75 103 TYR A CA 1
ATOM 790 C C . TYR A 1 103 ? 7.095 7.368 -2.757 1.00 84.75 103 TYR A C 1
ATOM 792 O O . TYR A 1 103 ? 6.617 8.101 -1.894 1.00 84.75 103 TYR A O 1
ATOM 800 N N . LEU A 1 104 ? 8.214 7.645 -3.421 1.00 78.88 104 LEU A N 1
ATOM 801 C CA . LEU A 1 104 ? 8.956 8.898 -3.348 1.00 78.88 104 LEU A CA 1
ATOM 802 C C . LEU A 1 104 ? 9.609 9.134 -4.713 1.00 78.88 104 LEU A C 1
ATOM 804 O O . LEU A 1 104 ? 10.216 8.206 -5.254 1.00 78.88 104 LEU A O 1
ATOM 808 N N . ASN A 1 105 ? 9.520 10.350 -5.246 1.00 73.88 105 ASN A N 1
ATOM 809 C CA . ASN A 1 105 ? 10.222 10.755 -6.466 1.00 73.88 105 ASN A CA 1
ATOM 810 C C . ASN A 1 105 ? 11.353 11.759 -6.194 1.00 73.88 105 ASN A C 1
ATOM 812 O O . ASN A 1 105 ? 11.548 12.213 -5.064 1.00 73.88 105 ASN A O 1
ATOM 816 N N . ILE A 1 106 ? 12.130 12.073 -7.236 1.00 69.12 106 ILE A N 1
ATOM 817 C CA . ILE A 1 106 ? 13.319 12.934 -7.125 1.00 69.12 106 ILE A CA 1
ATOM 818 C C . ILE A 1 106 ? 12.976 14.375 -6.733 1.00 69.12 106 ILE A C 1
ATOM 820 O O . ILE A 1 106 ? 13.781 15.051 -6.098 1.00 69.12 106 ILE A O 1
ATOM 824 N N . ASP A 1 107 ? 11.758 14.809 -7.049 1.00 72.38 107 ASP A N 1
ATOM 825 C CA . ASP A 1 107 ? 11.239 16.128 -6.693 1.00 72.38 107 ASP A CA 1
ATOM 826 C C . ASP A 1 107 ? 10.672 16.165 -5.262 1.00 72.38 107 ASP A C 1
ATOM 828 O O . ASP A 1 107 ? 10.112 17.173 -4.834 1.00 72.38 107 ASP A O 1
ATOM 832 N N . GLY A 1 108 ? 10.813 15.070 -4.505 1.00 72.50 108 GLY A N 1
ATOM 833 C CA . GLY A 1 108 ? 10.374 14.961 -3.116 1.00 72.50 108 GLY A CA 1
ATOM 834 C C . GLY A 1 108 ? 8.875 14.718 -2.943 1.00 72.50 108 GLY A C 1
ATOM 835 O O . GLY A 1 108 ? 8.382 14.757 -1.817 1.00 72.50 108 GLY A O 1
ATOM 836 N N . GLN A 1 109 ? 8.136 14.458 -4.024 1.00 80.19 109 GLN A N 1
ATOM 837 C CA . GLN A 1 109 ? 6.731 14.061 -3.944 1.00 80.19 109 GLN A CA 1
ATOM 838 C C . GLN A 1 109 ? 6.635 12.616 -3.469 1.00 80.19 109 GLN A C 1
ATOM 840 O O . GLN A 1 109 ? 7.364 11.746 -3.949 1.00 80.19 109 GLN A O 1
ATOM 845 N N . SER A 1 110 ? 5.708 12.355 -2.554 1.00 83.88 110 SER A N 1
ATOM 846 C CA . SER A 1 110 ? 5.549 11.053 -1.922 1.00 83.88 110 SER A CA 1
ATOM 847 C C . SER A 1 110 ? 4.076 10.669 -1.779 1.00 83.88 110 SER A C 1
ATOM 849 O O . SER A 1 110 ? 3.186 11.527 -1.787 1.00 83.88 110 SER A O 1
ATOM 851 N N . LEU A 1 111 ? 3.812 9.367 -1.677 1.00 89.00 111 LEU A N 1
ATOM 852 C CA . LEU A 1 111 ? 2.476 8.842 -1.399 1.00 89.00 111 LEU A CA 1
ATOM 853 C C . LEU A 1 111 ? 2.549 7.803 -0.293 1.00 89.00 111 LEU A C 1
ATOM 855 O O . LEU A 1 111 ? 3.275 6.817 -0.415 1.00 89.00 111 LEU A O 1
ATOM 859 N N . SER A 1 112 ? 1.715 7.973 0.727 1.00 94.12 112 SER A N 1
ATOM 860 C CA . SER A 1 112 ? 1.443 6.944 1.722 1.00 94.12 112 SER A CA 1
ATOM 861 C C . SER A 1 112 ? 0.539 5.838 1.173 1.00 94.12 112 SER A C 1
ATOM 863 O O . SER A 1 112 ? -0.105 6.006 0.129 1.00 94.12 112 SER A O 1
ATOM 865 N N . ARG A 1 113 ? 0.437 4.712 1.898 1.00 95.94 113 ARG A N 1
ATOM 866 C CA . ARG A 1 113 ? -0.556 3.661 1.589 1.00 95.94 113 ARG A CA 1
ATOM 867 C C . ARG A 1 113 ? -1.964 4.237 1.526 1.00 95.94 113 ARG A C 1
ATOM 869 O O . ARG A 1 113 ? -2.691 3.946 0.580 1.00 95.94 113 ARG A O 1
ATOM 876 N N . GLU A 1 114 ? -2.323 5.077 2.496 1.00 95.50 114 GLU A N 1
ATOM 877 C CA . GLU A 1 114 ? -3.619 5.752 2.532 1.00 95.50 114 GLU A CA 1
ATOM 878 C C . GLU A 1 114 ? -3.893 6.545 1.251 1.00 95.50 114 GLU A C 1
ATOM 880 O O . GLU A 1 114 ? -4.924 6.343 0.604 1.00 95.50 114 GLU A O 1
ATOM 885 N N . LYS A 1 115 ? -2.972 7.443 0.878 1.00 92.44 115 LYS A N 1
ATOM 886 C CA . LYS A 1 115 ? -3.139 8.301 -0.298 1.00 92.44 115 LYS A CA 1
ATOM 887 C C . LYS A 1 115 ? -3.230 7.472 -1.569 1.00 92.44 115 LYS A C 1
ATOM 889 O O . LYS A 1 115 ? -4.127 7.696 -2.377 1.00 92.44 115 LYS A O 1
ATOM 894 N N . LEU A 1 116 ? -2.346 6.489 -1.726 1.00 92.19 116 LEU A N 1
ATOM 895 C CA . LEU A 1 116 ? -2.351 5.614 -2.892 1.00 92.19 116 LEU A CA 1
ATOM 896 C C . LEU A 1 116 ? -3.685 4.867 -3.034 1.00 92.19 116 LEU A C 1
ATOM 898 O O . LEU A 1 116 ? -4.292 4.900 -4.101 1.00 92.19 116 LEU A O 1
ATOM 902 N N . VAL A 1 117 ? -4.173 4.251 -1.953 1.00 94.12 117 VAL A N 1
ATOM 903 C CA . VAL A 1 117 ? -5.469 3.553 -1.932 1.00 94.12 117 VAL A CA 1
ATOM 904 C C . VAL A 1 117 ? -6.615 4.505 -2.275 1.00 94.12 117 VAL A C 1
ATOM 906 O O . VAL A 1 117 ? -7.504 4.150 -3.051 1.00 94.12 117 VAL A O 1
ATOM 909 N N . PHE A 1 118 ? -6.600 5.722 -1.723 1.00 91.50 118 PHE A N 1
ATOM 910 C CA . PHE A 1 118 ? -7.602 6.738 -2.028 1.00 91.50 118 PHE A CA 1
ATOM 911 C C . PHE A 1 118 ? -7.607 7.114 -3.515 1.00 91.50 118 PHE A C 1
ATOM 913 O O . PHE A 1 118 ? -8.683 7.159 -4.119 1.00 91.50 118 PHE A O 1
ATOM 920 N N . TYR A 1 119 ? -6.436 7.362 -4.109 1.00 88.38 119 TYR A N 1
ATOM 921 C CA . TYR A 1 119 ? -6.337 7.779 -5.505 1.00 88.38 119 TYR A CA 1
ATOM 922 C C . TYR A 1 119 ? -6.689 6.656 -6.481 1.00 88.38 119 TYR A C 1
ATOM 924 O O . TYR A 1 119 ? -7.528 6.892 -7.347 1.00 88.38 119 TYR A O 1
ATOM 932 N N . VAL A 1 120 ? -6.181 5.432 -6.293 1.00 88.44 120 VAL A N 1
ATOM 933 C CA . VAL A 1 120 ? -6.529 4.290 -7.167 1.00 88.44 120 VAL A CA 1
ATOM 934 C C . VAL A 1 120 ? -8.031 4.004 -7.119 1.00 88.44 120 VAL A C 1
ATOM 936 O O . VAL A 1 120 ? -8.675 3.834 -8.151 1.00 88.44 120 VAL A O 1
ATOM 939 N N . ARG A 1 121 ? -8.643 4.048 -5.928 1.00 87.06 121 ARG A N 1
ATOM 940 C CA . ARG A 1 121 ? -10.102 3.915 -5.795 1.00 87.06 121 ARG A CA 1
ATOM 941 C C . ARG A 1 121 ? -10.861 5.027 -6.527 1.00 87.06 121 ARG A C 1
ATOM 943 O O . ARG A 1 121 ? -11.881 4.758 -7.156 1.00 87.06 121 ARG A O 1
ATOM 950 N N . SER A 1 122 ? -10.448 6.278 -6.339 1.00 76.06 122 SER A N 1
ATOM 951 C CA . SER A 1 122 ? -11.262 7.437 -6.728 1.00 76.06 122 SER A CA 1
ATOM 952 C C . SER A 1 122 ? -11.069 7.841 -8.187 1.00 76.06 122 SER A C 1
ATOM 954 O O . SER A 1 122 ? -12.033 8.278 -8.813 1.00 76.06 122 SER A O 1
ATOM 956 N N . GLN A 1 123 ? -9.843 7.716 -8.705 1.00 68.56 123 GLN A N 1
ATOM 957 C CA . GLN A 1 123 ? -9.444 8.214 -10.023 1.00 68.56 123 GLN A CA 1
ATOM 958 C C . GLN A 1 123 ? -9.405 7.128 -11.096 1.00 68.56 123 GLN A C 1
ATOM 960 O O . GLN A 1 123 ? -9.818 7.413 -12.218 1.00 68.56 123 GLN A O 1
ATOM 965 N N . ASP A 1 124 ? -8.986 5.907 -10.754 1.00 61.16 124 ASP A N 1
ATOM 966 C CA . ASP A 1 124 ? -8.936 4.796 -11.715 1.00 61.16 124 ASP A CA 1
ATOM 967 C C . ASP A 1 124 ? -10.252 3.994 -11.669 1.00 61.16 124 ASP A C 1
ATOM 969 O O . ASP A 1 124 ? -10.875 3.764 -12.698 1.00 61.16 124 ASP A O 1
ATOM 973 N N . GLY A 1 125 ? -10.787 3.737 -10.466 1.00 54.75 125 GLY A N 1
ATOM 974 C CA . GLY A 1 125 ? -12.041 2.997 -10.226 1.00 54.75 125 GLY A CA 1
ATOM 975 C C . GLY A 1 125 ? -13.365 3.682 -10.599 1.00 54.75 125 GLY A C 1
ATOM 976 O O . GLY A 1 125 ? -14.424 3.264 -10.126 1.00 54.75 125 GLY A O 1
ATOM 977 N N . GLY A 1 126 ? -13.338 4.764 -11.382 1.00 47.44 126 GLY A N 1
ATOM 978 C CA . GLY A 1 126 ? -14.539 5.406 -11.938 1.00 47.44 126 GLY A CA 1
ATOM 979 C C . GLY A 1 126 ? -15.480 6.111 -10.946 1.00 47.44 126 GLY A C 1
ATOM 980 O O . GLY A 1 126 ? -16.546 6.571 -11.356 1.00 47.44 126 GLY A O 1
ATOM 981 N N . ALA A 1 127 ? -15.128 6.232 -9.659 1.00 43.66 127 ALA A N 1
ATOM 982 C CA . ALA A 1 127 ? -16.032 6.791 -8.649 1.00 43.66 127 ALA A CA 1
ATOM 983 C C . ALA A 1 127 ? -16.101 8.330 -8.660 1.00 43.66 127 ALA A C 1
ATOM 985 O O . ALA A 1 127 ? -17.165 8.876 -8.381 1.00 43.66 127 ALA A O 1
ATOM 986 N N . HIS A 1 128 ? -15.017 9.038 -9.006 1.00 44.06 128 HIS A N 1
ATOM 987 C CA . HIS A 1 128 ? -15.031 10.496 -9.171 1.00 44.06 128 HIS A CA 1
ATOM 988 C C . HIS A 1 128 ? -13.932 10.979 -10.131 1.00 44.06 128 HIS A C 1
ATOM 990 O O . HIS A 1 128 ? -12.788 11.196 -9.735 1.00 44.06 128 HIS A O 1
ATOM 996 N N . VAL A 1 129 ? -14.309 11.273 -11.380 1.00 45.62 129 VAL A N 1
ATOM 997 C CA . VAL A 1 129 ? -13.493 12.058 -12.329 1.00 45.62 129 VAL A CA 1
ATOM 998 C C . VAL A 1 129 ? -13.591 13.550 -11.968 1.00 45.62 129 VAL A C 1
ATOM 1000 O O . VAL A 1 129 ? -14.026 14.379 -12.762 1.00 45.62 129 VAL A O 1
ATOM 1003 N N . ASP A 1 130 ? -13.273 13.905 -10.723 1.00 45.09 130 ASP A N 1
ATOM 1004 C CA . ASP A 1 130 ? -13.234 15.305 -10.296 1.00 45.09 130 ASP A CA 1
ATOM 1005 C C . ASP A 1 130 ? -11.858 15.889 -10.632 1.00 45.09 130 ASP A C 1
ATOM 1007 O O . ASP A 1 130 ? -10.830 15.506 -10.063 1.00 45.09 130 ASP A O 1
ATOM 1011 N N . SER A 1 131 ? -11.834 16.826 -11.578 1.00 46.06 131 SER A N 1
ATOM 1012 C CA . SER A 1 131 ? -10.630 17.514 -12.049 1.00 46.06 131 SER A CA 1
ATOM 1013 C C . SER A 1 131 ? -9.890 18.290 -10.951 1.00 46.06 131 SER A C 1
ATOM 1015 O O . SER A 1 131 ? -8.724 18.625 -11.153 1.00 46.06 131 SER A O 1
ATOM 1017 N N . HIS A 1 132 ? -10.512 18.520 -9.786 1.00 47.12 132 HIS A N 1
ATOM 1018 C CA . HIS A 1 132 ? -9.916 19.229 -8.644 1.00 47.12 132 HIS A CA 1
ATOM 1019 C C . HIS A 1 132 ? -9.155 18.332 -7.654 1.00 47.12 132 HIS A C 1
ATOM 1021 O O . HIS A 1 132 ? -8.542 18.848 -6.722 1.00 47.12 132 HIS A O 1
ATOM 1027 N N . ARG A 1 133 ? -9.168 17.001 -7.822 1.00 53.84 133 ARG A N 1
ATOM 1028 C CA . ARG A 1 133 ? -8.481 16.054 -6.914 1.00 53.84 133 ARG A CA 1
ATOM 1029 C C . ARG A 1 133 ? -7.197 15.452 -7.480 1.00 53.84 133 ARG A C 1
ATOM 1031 O O . ARG A 1 133 ? -6.713 14.447 -6.967 1.00 53.84 133 ARG A O 1
ATOM 1038 N N . ARG A 1 134 ? -6.655 16.049 -8.538 1.00 60.12 134 ARG A N 1
ATOM 1039 C CA . ARG A 1 134 ? -5.406 15.627 -9.176 1.00 60.12 134 ARG A CA 1
ATOM 1040 C C . ARG A 1 134 ? -4.227 15.864 -8.235 1.00 60.12 134 ARG A C 1
ATOM 1042 O O . ARG A 1 134 ? -3.871 17.007 -7.977 1.00 60.12 134 ARG A O 1
ATOM 1049 N N . ASP A 1 135 ? -3.639 14.787 -7.727 1.00 73.00 135 ASP A N 1
ATOM 1050 C CA . ASP A 1 135 ? -2.362 14.840 -7.019 1.00 73.00 135 ASP A CA 1
ATOM 1051 C C . ASP A 1 135 ? -1.242 14.604 -8.029 1.00 73.00 135 ASP A C 1
ATOM 1053 O O . ASP A 1 135 ? -1.222 13.596 -8.740 1.00 73.00 135 ASP A O 1
ATOM 1057 N N . GLU A 1 136 ? -0.339 15.573 -8.154 1.00 73.50 136 GLU A N 1
ATOM 1058 C CA . GLU A 1 136 ? 0.753 15.509 -9.126 1.00 73.50 136 GLU A CA 1
ATOM 1059 C C . GLU A 1 136 ? 1.697 14.331 -8.859 1.00 73.50 136 GLU A C 1
ATOM 1061 O O . GLU A 1 136 ? 2.185 13.719 -9.811 1.00 73.50 136 GLU A O 1
ATOM 1066 N N . GLY A 1 137 ? 1.903 13.971 -7.586 1.00 70.69 137 GLY A N 1
ATOM 1067 C CA . GLY A 1 137 ? 2.696 12.811 -7.191 1.00 70.69 137 GLY A CA 1
ATOM 1068 C C . GLY A 1 137 ? 2.068 11.513 -7.691 1.00 70.69 137 GLY A C 1
ATOM 1069 O O . GLY A 1 137 ? 2.751 10.710 -8.326 1.00 70.69 137 GLY A O 1
ATOM 1070 N N . TYR A 1 138 ? 0.757 11.345 -7.499 1.00 76.31 138 TYR A N 1
ATOM 1071 C CA . TYR A 1 138 ? -0.006 10.214 -8.040 1.00 76.31 138 TYR A CA 1
ATOM 1072 C C . TYR A 1 138 ? 0.005 10.163 -9.567 1.00 76.31 138 TYR A C 1
ATOM 1074 O O . TYR A 1 138 ? 0.305 9.118 -10.146 1.00 76.31 138 TYR A O 1
ATOM 1082 N N . HIS A 1 139 ? -0.244 11.287 -10.242 1.00 76.00 139 HIS A N 1
ATOM 1083 C CA . HIS A 1 139 ? -0.216 11.326 -11.704 1.00 76.00 139 HIS A CA 1
ATOM 1084 C C . HIS A 1 139 ? 1.146 10.946 -12.276 1.00 76.00 139 HIS A C 1
ATOM 1086 O O . HIS A 1 139 ? 1.208 10.228 -13.276 1.00 76.00 139 HIS A O 1
ATOM 1092 N N . ARG A 1 140 ? 2.240 11.398 -11.655 1.00 72.69 140 ARG A N 1
ATOM 1093 C CA . ARG A 1 140 ? 3.590 11.011 -12.076 1.00 72.69 140 ARG A CA 1
ATOM 1094 C C . ARG A 1 140 ? 3.893 9.555 -11.770 1.00 72.69 140 ARG A C 1
ATOM 1096 O O . ARG A 1 140 ? 4.493 8.886 -12.611 1.00 72.69 140 ARG A O 1
ATOM 1103 N N . PHE A 1 141 ? 3.428 9.058 -10.628 1.00 73.44 141 PHE A N 1
ATOM 1104 C CA . PHE A 1 141 ? 3.606 7.662 -10.262 1.00 73.44 141 PHE A CA 1
ATOM 1105 C C . PHE A 1 141 ? 2.921 6.724 -11.263 1.00 73.44 141 PHE A C 1
ATOM 1107 O O . PHE A 1 141 ? 3.545 5.788 -11.752 1.00 73.44 141 PHE A O 1
ATOM 1114 N N . ILE A 1 142 ? 1.672 7.025 -11.630 1.00 73.62 142 ILE A N 1
ATOM 1115 C CA . ILE A 1 142 ? 0.886 6.257 -12.607 1.00 73.62 142 ILE A CA 1
ATOM 1116 C C . ILE A 1 142 ? 1.470 6.370 -14.015 1.00 73.62 142 ILE A C 1
ATOM 1118 O O . ILE A 1 142 ? 1.631 5.368 -14.703 1.00 73.62 142 ILE A O 1
ATOM 1122 N N . LYS A 1 143 ? 1.757 7.593 -14.471 1.00 67.12 143 LYS A N 1
ATOM 1123 C CA . LYS A 1 143 ? 2.053 7.845 -15.886 1.00 67.12 143 LYS A CA 1
ATOM 1124 C C . LYS A 1 143 ? 3.505 7.577 -16.258 1.00 67.12 143 LYS A C 1
ATOM 1126 O O . LYS A 1 143 ? 3.783 7.206 -17.395 1.00 67.12 143 LYS A O 1
ATOM 1131 N N . TYR A 1 144 ? 4.422 7.829 -15.333 1.00 64.44 144 TYR A N 1
ATOM 1132 C CA . TYR A 1 144 ? 5.854 7.786 -15.612 1.00 64.44 144 TYR A CA 1
ATOM 1133 C C . TYR A 1 144 ? 6.580 6.727 -14.787 1.00 64.44 144 TYR A C 1
ATOM 1135 O O . TYR A 1 144 ? 7.743 6.455 -15.069 1.00 64.44 144 TYR A O 1
ATOM 1143 N N . GLY A 1 145 ? 5.928 6.132 -13.777 1.00 62.34 145 GLY A N 1
ATOM 1144 C CA . GLY A 1 145 ? 6.606 5.245 -12.835 1.00 62.34 145 GLY A CA 1
ATOM 1145 C C . GLY A 1 145 ? 7.816 5.931 -12.202 1.00 62.34 145 GLY A C 1
ATOM 1146 O O . GLY A 1 145 ? 8.810 5.269 -11.935 1.00 62.34 145 GLY A O 1
ATOM 1147 N N . ASP A 1 146 ? 7.760 7.253 -12.030 1.00 65.56 146 ASP A N 1
ATOM 1148 C CA . ASP A 1 146 ? 8.891 8.101 -11.657 1.00 65.56 146 ASP A CA 1
ATOM 1149 C C . ASP A 1 146 ? 9.173 7.984 -10.157 1.00 65.56 146 ASP A C 1
ATOM 1151 O O . ASP A 1 146 ? 8.731 8.798 -9.359 1.00 65.56 146 ASP A O 1
ATOM 1155 N N . HIS A 1 147 ? 9.840 6.909 -9.751 1.00 65.88 147 HIS A N 1
ATOM 1156 C CA . HIS A 1 147 ? 10.227 6.666 -8.365 1.00 65.88 147 HIS A CA 1
ATOM 1157 C C . HIS A 1 147 ? 11.743 6.763 -8.224 1.00 65.88 147 HIS A C 1
ATOM 1159 O O . HIS A 1 147 ? 12.499 6.436 -9.143 1.00 65.88 147 HIS A O 1
ATOM 1165 N N . VAL A 1 148 ? 12.210 7.184 -7.048 1.00 60.97 148 VAL A N 1
ATOM 1166 C CA . VAL A 1 148 ? 13.648 7.197 -6.788 1.00 60.97 148 VAL A CA 1
ATOM 1167 C C . VAL A 1 148 ? 14.153 5.773 -6.609 1.00 60.97 148 VAL A C 1
ATOM 1169 O O . VAL A 1 148 ? 13.716 5.035 -5.730 1.00 60.97 148 VAL A O 1
ATOM 1172 N N . THR A 1 149 ? 15.136 5.429 -7.427 1.00 57.62 149 THR A N 1
ATOM 1173 C CA . THR A 1 149 ? 16.068 4.328 -7.199 1.00 57.62 149 THR A CA 1
ATOM 1174 C C . THR A 1 149 ? 17.333 4.949 -6.599 1.00 57.62 149 THR A C 1
ATOM 1176 O O . THR A 1 149 ? 17.949 5.799 -7.233 1.00 57.62 149 THR A O 1
ATOM 1179 N N . TRP A 1 150 ? 17.704 4.597 -5.368 1.00 50.12 150 TRP A N 1
ATOM 1180 C CA . TRP A 1 150 ? 18.884 5.143 -4.689 1.00 50.12 150 TRP A CA 1
ATOM 1181 C C . TRP A 1 150 ? 20.097 4.216 -4.839 1.00 50.12 150 TRP A C 1
ATOM 1183 O O . TRP A 1 150 ? 20.069 3.075 -4.377 1.00 50.12 150 TRP A O 1
ATOM 1193 N N . SER A 1 151 ? 21.205 4.745 -5.372 1.00 46.31 151 SER A N 1
ATOM 1194 C CA . SER A 1 151 ? 22.558 4.185 -5.230 1.00 46.31 151 SER A CA 1
ATOM 1195 C C . SER A 1 151 ? 23.519 5.245 -4.659 1.00 46.31 151 SER A C 1
ATOM 1197 O O . SER A 1 151 ? 23.457 6.418 -5.031 1.00 46.31 151 SER A O 1
ATOM 1199 N N . VAL A 1 152 ? 24.401 4.869 -3.719 1.00 43.06 152 VAL A N 1
ATOM 1200 C CA . VAL A 1 152 ? 25.332 5.810 -3.042 1.00 43.06 152 VAL A CA 1
ATOM 1201 C C . VAL A 1 152 ? 26.391 6.377 -3.988 1.00 43.06 152 VAL A C 1
ATOM 1203 O O . VAL A 1 152 ? 26.857 7.495 -3.789 1.00 43.06 152 VAL A O 1
ATOM 1206 N N . ASP A 1 153 ? 26.731 5.669 -5.061 1.00 45.25 153 ASP A N 1
ATOM 1207 C CA . ASP A 1 153 ? 27.608 6.212 -6.100 1.00 45.25 153 ASP A CA 1
ATOM 1208 C C . ASP A 1 153 ? 26.927 7.305 -6.948 1.00 45.25 153 ASP A C 1
ATOM 1210 O O . ASP A 1 153 ? 27.581 7.897 -7.805 1.00 45.25 153 ASP A O 1
ATOM 1214 N N . ARG A 1 154 ? 25.631 7.593 -6.714 1.00 42.31 154 ARG A N 1
ATOM 1215 C CA . ARG A 1 154 ? 24.792 8.499 -7.517 1.00 42.31 154 ARG A CA 1
ATOM 1216 C C . ARG A 1 154 ?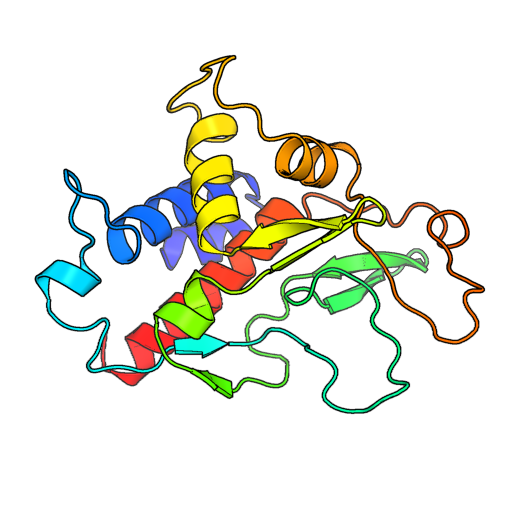 24.861 8.203 -9.023 1.00 42.31 154 ARG A C 1
ATOM 1218 O O . ARG A 1 154 ? 24.426 9.035 -9.818 1.00 42.31 154 ARG A O 1
ATOM 1225 N N . THR A 1 155 ? 25.390 7.047 -9.441 1.00 41.88 155 THR A N 1
ATOM 1226 C CA . THR A 1 155 ? 25.521 6.709 -10.867 1.00 41.88 155 THR A CA 1
ATOM 1227 C C . THR A 1 155 ? 24.156 6.402 -11.466 1.00 41.88 155 THR A C 1
ATOM 1229 O O . THR A 1 155 ? 23.938 6.650 -12.651 1.00 41.88 155 THR A O 1
ATOM 1232 N N . PHE A 1 156 ? 23.201 5.994 -10.629 1.00 44.12 156 PHE A N 1
ATOM 1233 C CA . PHE A 1 156 ? 21.787 5.905 -10.957 1.00 44.12 156 PHE A CA 1
ATOM 1234 C C . PHE A 1 156 ? 21.015 7.106 -10.401 1.00 44.12 156 PHE A C 1
ATOM 1236 O O . PHE A 1 156 ? 19.987 6.964 -9.749 1.00 44.12 156 PHE A O 1
ATOM 1243 N N . ALA A 1 157 ? 21.503 8.323 -10.664 1.00 39.44 157 ALA A N 1
ATOM 1244 C CA . ALA A 1 157 ? 20.619 9.482 -10.680 1.00 39.44 157 ALA A CA 1
ATOM 1245 C C . ALA A 1 157 ? 19.495 9.211 -11.695 1.00 39.44 157 ALA A C 1
ATOM 1247 O O . ALA A 1 157 ? 19.755 8.634 -12.756 1.00 39.44 157 ALA A O 1
ATOM 1248 N N . ALA A 1 158 ? 18.258 9.580 -11.350 1.00 45.81 158 ALA A N 1
ATOM 1249 C CA . ALA A 1 158 ? 17.085 9.464 -12.213 1.00 45.81 158 ALA A CA 1
ATOM 1250 C C . ALA A 1 158 ? 17.444 9.885 -13.653 1.00 45.81 158 ALA A C 1
ATOM 1252 O O . ALA A 1 158 ? 17.692 11.059 -13.920 1.00 45.81 158 ALA A O 1
ATOM 1253 N N . GLY A 1 159 ? 17.591 8.902 -14.547 1.00 38.53 159 GLY A N 1
ATOM 1254 C CA . GLY A 1 159 ? 18.165 9.100 -15.881 1.00 38.53 159 GLY A CA 1
ATOM 1255 C C . GLY A 1 159 ? 19.054 7.958 -16.392 1.00 38.53 159 GLY A C 1
ATOM 1256 O O . GLY A 1 159 ? 19.064 7.715 -17.595 1.00 38.53 159 GLY A O 1
ATOM 1257 N N . SER A 1 160 ? 19.755 7.223 -15.517 1.00 36.41 160 SER A N 1
ATOM 1258 C CA . SER A 1 160 ? 20.684 6.148 -15.947 1.00 36.41 160 SER A CA 1
ATOM 1259 C C . SER A 1 160 ? 20.099 4.736 -15.892 1.00 36.41 160 SER A C 1
ATOM 1261 O O . SER A 1 160 ? 20.617 3.824 -16.535 1.00 36.41 160 SER A O 1
ATOM 1263 N N . VAL A 1 161 ? 19.024 4.529 -15.128 1.00 44.47 161 VAL A N 1
ATOM 1264 C CA . VAL A 1 161 ? 18.265 3.278 -15.180 1.00 44.47 161 VAL A CA 1
ATOM 1265 C C . VAL A 1 161 ? 17.419 3.365 -16.441 1.00 44.47 161 VAL A C 1
ATOM 1267 O O . VAL A 1 161 ? 16.415 4.074 -16.467 1.00 44.47 161 VAL A O 1
ATOM 1270 N N . HIS A 1 162 ? 17.880 2.721 -17.516 1.00 41.84 162 HIS A N 1
ATOM 1271 C CA . HIS A 1 162 ? 17.079 2.506 -18.719 1.00 41.84 162 HIS A CA 1
ATOM 1272 C C . HIS A 1 162 ? 15.656 2.169 -18.309 1.00 41.84 162 HIS A C 1
ATOM 1274 O O . HIS A 1 162 ? 15.502 1.276 -17.480 1.00 41.84 162 HIS A O 1
ATOM 1280 N N . GLN A 1 163 ? 14.693 2.922 -18.855 1.00 46.50 163 GLN A N 1
ATOM 1281 C CA . GLN A 1 163 ? 13.247 2.741 -18.728 1.00 46.50 163 GLN A CA 1
ATOM 1282 C C . GLN A 1 163 ? 12.919 1.319 -18.267 1.00 46.50 163 GLN A C 1
ATOM 1284 O O . GLN A 1 163 ? 12.809 0.409 -19.088 1.00 46.50 163 GLN A O 1
ATOM 1289 N N . ILE A 1 164 ? 12.842 1.109 -16.945 1.00 55.47 164 ILE A N 1
ATOM 1290 C CA . ILE A 1 164 ? 12.238 -0.111 -16.427 1.00 55.47 164 ILE A CA 1
ATOM 1291 C C . ILE A 1 164 ? 10.825 0.004 -16.958 1.00 55.47 164 ILE A C 1
ATOM 1293 O O . ILE A 1 164 ? 10.162 1.004 -16.675 1.00 55.47 164 ILE A O 1
ATOM 1297 N N . ASP A 1 165 ? 10.432 -0.946 -17.802 1.00 54.72 165 ASP A N 1
ATOM 1298 C CA . ASP A 1 165 ? 9.057 -1.090 -18.250 1.00 54.72 165 ASP A CA 1
ATOM 1299 C C . ASP A 1 165 ? 8.244 -1.300 -16.978 1.00 54.72 165 ASP A C 1
ATOM 1301 O O . ASP A 1 165 ? 8.216 -2.380 -16.384 1.00 54.72 165 ASP A O 1
ATOM 1305 N N . SER A 1 166 ? 7.768 -0.183 -16.437 1.00 57.72 166 SER A N 1
ATOM 1306 C CA . SER A 1 166 ? 7.412 -0.085 -15.032 1.00 57.72 166 SER A CA 1
ATOM 1307 C C . SER A 1 166 ? 6.107 -0.830 -14.775 1.00 57.72 166 SER A C 1
ATOM 1309 O O . SER A 1 166 ? 5.791 -1.142 -13.628 1.00 57.72 166 SER A O 1
ATOM 1311 N N . GLY A 1 167 ? 5.388 -1.211 -15.839 1.00 63.84 167 GLY A N 1
ATOM 1312 C CA . GLY A 1 167 ? 4.074 -1.814 -15.736 1.00 63.84 167 GLY A CA 1
ATOM 1313 C C . GLY A 1 167 ? 3.161 -0.945 -14.865 1.00 63.84 167 GLY A C 1
ATOM 1314 O O . GLY A 1 167 ? 3.436 0.233 -14.615 1.00 63.84 167 GLY A O 1
ATOM 1315 N N . PRO A 1 168 ? 2.065 -1.503 -14.343 1.00 78.44 168 PRO A N 1
ATOM 1316 C CA . PRO A 1 168 ? 1.196 -0.761 -13.450 1.00 78.44 168 PRO A CA 1
ATOM 1317 C C . PRO A 1 168 ? 1.748 -0.787 -12.012 1.00 78.44 168 PRO A C 1
ATOM 1319 O O . PRO A 1 168 ? 1.171 -1.415 -11.121 1.00 78.44 168 PRO A O 1
ATOM 1322 N N . VAL A 1 169 ? 2.873 -0.099 -11.765 1.00 85.44 169 VAL A N 1
ATOM 1323 C CA . VAL A 1 169 ? 3.516 0.013 -10.434 1.00 85.44 169 VAL A CA 1
ATOM 1324 C C . VAL A 1 169 ? 2.521 0.355 -9.314 1.00 85.44 169 VAL A C 1
ATOM 1326 O O . VAL A 1 169 ? 2.568 -0.299 -8.264 1.00 85.44 169 VAL A O 1
ATOM 1329 N N . PRO A 1 170 ? 1.582 1.310 -9.494 1.00 87.88 170 PRO A N 1
ATOM 1330 C CA . PRO A 1 170 ? 0.586 1.624 -8.470 1.00 87.88 170 PRO A CA 1
ATOM 1331 C C . PRO A 1 170 ? -0.308 0.428 -8.133 1.00 87.88 170 PRO A C 1
ATOM 1333 O O . PRO A 1 170 ? -0.562 0.157 -6.962 1.00 87.88 170 PRO A O 1
ATOM 1336 N N . TRP A 1 171 ? -0.734 -0.336 -9.139 1.00 91.44 171 TRP A N 1
ATOM 1337 C CA . TRP A 1 171 ? -1.607 -1.494 -8.957 1.00 91.44 171 TRP A CA 1
ATOM 1338 C C . TRP A 1 171 ? -0.880 -2.665 -8.294 1.00 91.44 171 TRP A C 1
ATOM 1340 O O . TRP A 1 171 ? -1.429 -3.292 -7.390 1.00 91.44 171 TRP A O 1
ATOM 1350 N N . LEU A 1 172 ? 0.385 -2.907 -8.655 1.00 92.56 172 LEU A N 1
ATOM 1351 C CA . LEU A 1 172 ? 1.246 -3.863 -7.947 1.00 92.56 172 LEU A CA 1
ATOM 1352 C C . LEU A 1 172 ? 1.440 -3.461 -6.478 1.00 92.56 172 LEU A C 1
ATOM 1354 O O . LEU A 1 172 ? 1.410 -4.306 -5.582 1.00 92.56 172 LEU A O 1
ATOM 1358 N N . THR A 1 173 ? 1.595 -2.162 -6.218 1.00 93.62 173 THR A N 1
ATOM 1359 C CA . THR A 1 173 ? 1.745 -1.629 -4.858 1.00 93.62 173 THR A CA 1
ATOM 1360 C C . THR A 1 173 ? 0.459 -1.830 -4.056 1.00 93.62 173 THR A C 1
ATOM 1362 O O . THR A 1 173 ? 0.509 -2.336 -2.937 1.00 93.62 173 THR A O 1
ATOM 1365 N N . VAL A 1 174 ? -0.708 -1.541 -4.643 1.00 95.75 174 VAL A N 1
ATOM 1366 C CA . VAL A 1 174 ? -2.019 -1.846 -4.043 1.00 95.75 174 VAL A CA 1
ATOM 1367 C C . VAL A 1 174 ? -2.174 -3.340 -3.777 1.00 95.75 174 VAL A C 1
ATOM 1369 O O . VAL A 1 174 ? -2.648 -3.728 -2.708 1.00 95.75 174 VAL A O 1
ATOM 1372 N N . ARG A 1 175 ? -1.752 -4.196 -4.713 1.00 96.62 175 ARG A N 1
ATOM 1373 C CA . ARG A 1 175 ? -1.792 -5.647 -4.531 1.00 96.62 175 ARG A CA 1
ATOM 1374 C C . ARG A 1 175 ? -0.952 -6.086 -3.330 1.00 96.62 175 ARG A C 1
ATOM 1376 O O . ARG A 1 175 ? -1.406 -6.953 -2.576 1.00 96.62 175 ARG A O 1
ATOM 1383 N N . GLN A 1 176 ? 0.216 -5.478 -3.121 1.00 97.31 176 GLN A N 1
ATOM 1384 C CA . GLN A 1 176 ? 1.045 -5.730 -1.943 1.00 97.31 176 GLN A CA 1
ATOM 1385 C C . GLN A 1 176 ? 0.384 -5.218 -0.652 1.00 97.31 176 GLN A C 1
ATOM 1387 O O . GLN A 1 176 ? 0.350 -5.955 0.331 1.00 97.31 176 GLN A O 1
ATOM 1392 N N . ILE A 1 177 ? -0.220 -4.023 -0.656 1.00 98.12 177 ILE A N 1
ATOM 1393 C CA . ILE A 1 177 ? -0.980 -3.488 0.495 1.00 98.12 177 ILE A CA 1
ATOM 1394 C C . ILE A 1 177 ? -2.148 -4.418 0.860 1.00 98.12 177 ILE A C 1
ATOM 1396 O O . ILE A 1 177 ? -2.392 -4.686 2.035 1.00 98.12 177 ILE A O 1
ATOM 1400 N N . ALA A 1 178 ? -2.858 -4.953 -0.138 1.00 98.31 178 ALA A N 1
ATOM 1401 C CA . ALA A 1 178 ? -3.944 -5.906 0.084 1.00 98.31 178 ALA A CA 1
ATOM 1402 C C . ALA A 1 178 ? -3.451 -7.199 0.749 1.00 98.31 178 ALA A C 1
ATOM 1404 O O . ALA A 1 178 ? -4.136 -7.747 1.610 1.00 98.31 178 ALA A O 1
ATOM 1405 N N . TRP A 1 179 ? -2.268 -7.685 0.357 1.00 98.25 179 TRP A N 1
ATOM 1406 C CA . TRP A 1 179 ? -1.646 -8.847 0.992 1.00 98.25 179 TRP A CA 1
ATOM 1407 C C . TRP A 1 179 ? -1.259 -8.559 2.445 1.00 98.25 179 TRP A C 1
ATOM 1409 O O . TRP A 1 179 ? -1.596 -9.350 3.320 1.00 98.25 179 TRP A O 1
ATOM 1419 N N . GLU A 1 180 ? -0.611 -7.421 2.708 1.00 98.38 180 GLU A N 1
ATOM 1420 C CA . GLU A 1 180 ? -0.244 -6.989 4.062 1.00 98.38 180 GLU A CA 1
ATOM 1421 C C . GLU A 1 180 ? -1.466 -6.929 4.987 1.00 98.38 180 GLU A C 1
ATOM 1423 O O . GLU A 1 180 ? -1.431 -7.443 6.108 1.00 98.38 180 GLU A O 1
ATOM 1428 N N . LEU A 1 181 ? -2.566 -6.344 4.505 1.00 98.44 181 LEU A N 1
ATOM 1429 C CA . LEU A 1 181 ? -3.812 -6.254 5.258 1.00 98.44 181 LEU A CA 1
ATOM 1430 C C . LEU A 1 181 ? -4.440 -7.635 5.496 1.00 98.44 181 LEU A C 1
ATOM 1432 O O . LEU A 1 181 ? -4.829 -7.923 6.624 1.00 98.44 181 LEU A O 1
ATOM 1436 N N . ASP A 1 182 ? -4.519 -8.503 4.480 1.00 98.25 182 ASP A N 1
ATOM 1437 C CA . ASP A 1 182 ? -5.064 -9.861 4.649 1.00 98.25 182 ASP A CA 1
ATOM 1438 C C . ASP A 1 182 ? -4.221 -10.701 5.621 1.00 98.25 182 ASP A C 1
ATOM 1440 O O . ASP A 1 182 ? -4.783 -11.402 6.459 1.00 98.25 182 ASP A O 1
ATOM 1444 N N . ASP A 1 183 ? -2.888 -10.602 5.561 1.00 98.00 183 ASP A N 1
ATOM 1445 C CA . ASP A 1 183 ? -1.986 -11.262 6.515 1.00 98.00 183 ASP A CA 1
ATOM 1446 C C . ASP A 1 183 ? -2.224 -10.755 7.945 1.00 98.00 183 ASP A C 1
ATOM 1448 O O . ASP A 1 183 ? -2.354 -11.551 8.876 1.00 98.00 183 ASP A O 1
ATOM 1452 N N . SER A 1 184 ? -2.365 -9.437 8.111 1.00 98.25 184 SER A N 1
ATOM 1453 C CA . SER A 1 184 ? -2.657 -8.810 9.408 1.00 98.25 184 SER A CA 1
ATOM 1454 C C . SER A 1 184 ? -3.981 -9.314 9.992 1.00 98.25 184 SER A C 1
ATOM 1456 O O . SER A 1 184 ? -4.039 -9.706 11.156 1.00 98.25 184 SER A O 1
ATOM 1458 N N . LEU A 1 185 ? -5.041 -9.360 9.178 1.00 97.44 185 LEU A N 1
ATOM 1459 C CA . LEU A 1 185 ? -6.364 -9.847 9.584 1.00 97.44 185 LEU A CA 1
ATOM 1460 C C . LEU A 1 185 ? -6.340 -11.338 9.958 1.00 97.44 185 LEU A C 1
ATOM 1462 O O . LEU A 1 185 ? -6.883 -11.726 10.993 1.00 97.44 185 LEU A O 1
ATOM 1466 N N . ARG A 1 186 ? -5.638 -12.174 9.185 1.00 96.50 186 ARG A N 1
ATOM 1467 C CA . ARG A 1 186 ? -5.518 -13.614 9.470 1.00 96.50 186 ARG A CA 1
ATOM 1468 C C . ARG A 1 186 ? -4.821 -13.902 10.793 1.00 96.50 186 ARG A C 1
ATOM 1470 O O . ARG A 1 186 ? -5.198 -14.854 11.474 1.00 96.50 186 ARG A O 1
ATOM 1477 N N . ARG A 1 187 ? -3.834 -13.088 11.184 1.00 95.12 187 ARG A N 1
ATOM 1478 C CA . ARG A 1 187 ? -3.117 -13.233 12.468 1.00 95.12 187 ARG A CA 1
ATOM 1479 C C . ARG A 1 187 ? -4.030 -13.087 13.684 1.00 95.12 187 ARG A C 1
ATOM 1481 O O . ARG A 1 187 ? -3.724 -13.657 14.726 1.00 95.12 187 ARG A O 1
ATOM 1488 N N . ILE A 1 188 ? -5.145 -12.369 13.540 1.00 95.75 188 ILE A N 1
ATOM 1489 C CA . ILE A 1 188 ? -6.170 -12.216 14.582 1.00 95.75 188 ILE A CA 1
ATOM 1490 C C . ILE A 1 188 ? -7.418 -13.082 14.336 1.00 95.75 188 ILE A C 1
ATOM 1492 O O . ILE A 1 188 ? -8.403 -12.956 15.058 1.00 95.75 188 ILE A O 1
ATOM 1496 N N . GLY A 1 189 ? -7.380 -13.980 13.345 1.00 94.06 189 GLY A N 1
ATOM 1497 C CA . GLY A 1 189 ? -8.451 -14.941 13.066 1.00 94.06 189 GLY A CA 1
ATOM 1498 C C . GLY A 1 189 ? -9.564 -14.457 12.128 1.00 94.06 189 GLY A C 1
ATOM 1499 O O . GLY A 1 189 ? -10.646 -15.045 12.156 1.00 94.06 189 GLY A O 1
ATOM 1500 N N . LEU A 1 190 ? -9.320 -13.423 11.307 1.00 90.38 190 LEU A N 1
ATOM 1501 C CA . LEU A 1 190 ? -10.272 -12.878 10.318 1.00 90.38 190 LEU A CA 1
ATOM 1502 C C . LEU A 1 190 ? -9.965 -13.282 8.854 1.00 90.38 190 LEU A C 1
ATOM 1504 O O . LEU A 1 190 ? -8.799 -13.538 8.472 1.00 90.38 190 LEU A O 1
#

Secondary structure (DSSP, 8-state):
-HHHHHHHHTT-TTHHHHHHHHHHHHH--BTTB--HHHHTTHHHHS-EEE------STT--B-S-TT-EEEE-TTS-EEEE--TTSS--EEE-HHHHHSSEEEE-TTS-EEEHHHHHHHIIIIISSS---GGG--HHHHHHHHH---PPB-TT-TTSTTSS------SHHHHHHHHHHHHHHHHHHHTT-

Radius of gyration: 16.53 Å; chains: 1; bounding box: 46×34×42 Å

pLDDT: mean 80.56, std 18.41, range [36.41, 98.44]

Foldseek 3Di:
DVVLLVVCVVPPLLSLLVLLVVCCQQQPDDPVHAHVCRVVVNQQVFWFKDQFPDDPDPFDWAAAFRQWDWDADPVGAIETAGCLPVGDIDTHHSCCQQVDWRFAAPVGDTDGNVRLSVCSNAPVVPPDPDPVPDDVSNVCCQPPVGGDGDHPVCCVVPPNPPRRVHPRVSSNSSSNSSSRVVVRVVVVPD